Protein AF-A0A969RNS4-F1 (afdb_monomer_lite)

Foldseek 3Di:
DVLLCLCCVVVVDDPLVSLLLVLLVVLVCVLVVVVVVVCVVVVNDDDDDQDDQVSLVSSLVSSLVDPSCVVPNPPCVVQRRSVNSSLSVVVSVVSVVVVVVCVVVPDDPDDDDPDDPDPPPPPPPPPDDDPDPVVSVLVVVLVVVLVVLLLVLLLVLLVVLLVVCLVPPPPVDDNVLQLQLLCCCAFFLDALQRSQVVSVHPGSVVSCVSNVPVVSLVSSLVSSLVSCLPVSVVSVVVRDDPVVCVPCSVVSSVVSNVVSVSLSVLSVVQSVVGDRHHDSRPSSVSSNVSSVVVVDPPPDD

pLDDT: mean 74.28, std 17.9, range [27.66, 96.75]

Secondary structure (DSSP, 8-state):
-HHHHIIIIIS---HHHHHHHHHHHHHHHHHHHHHHHHHHHTT---PPPPPPHHHHHHHHHHHHHSGGGTT-TTT-TTS--HHHHHHHHHHHHHHHHHHHHHHHTT-------------TTSSTT---S----HHHHHHHHHHHHHHHHHHHHHHHHHHHHHHHHHHH--TTS-HHHHHHHHHHHHTT---HHHHGGGGT-SSHHHHHHHH-HHHHHHHHHHHHHHHHHHHHHHHHHHHS-TTT-TTHHHHHHHHHHHHHHHHHHHHHHHHHH-SS----SHHHHHHHHHHHHHHS-----

Sequence (301 aa):
KQLTRILGEFHSLSQVEIEQATGLLQSYHAIYRQTRIQQRLAQSGGRCQSPTSEQLVQMAEVIVQSKSFAKEKEAVLPHFQPEIVLNRLQVLAAQLRQYRIAVRKGGALQLTSIEEPAVQTVVNQMETACEPNDDAEVQAQLLQRYREIFLTGLDTTIGQVTCDRLATMPRKRSPKQFLTALHLMHCQGLSMTEIAPQVDLGGQSQVSRLLQLPEFRTDIRQRWLAILRDRVPELVREFESLDRLQGWDQRLEQVLQEEVESVIQETVAEASAARHRPLTSLFALRLCHYLDALGEPTNHV

Structure (mmCIF, N/CA/C/O backbone):
data_AF-A0A969RNS4-F1
#
_entry.id   AF-A0A969RNS4-F1
#
loop_
_atom_site.group_PDB
_atom_site.id
_atom_site.type_symbol
_atom_site.label_atom_id
_atom_site.label_alt_id
_atom_site.label_comp_id
_atom_site.label_asym_id
_atom_site.label_entity_id
_atom_site.label_seq_id
_atom_site.pdbx_PDB_ins_code
_atom_site.Cartn_x
_atom_site.Cartn_y
_atom_site.Cartn_z
_atom_site.occupancy
_atom_site.B_iso_or_equiv
_atom_site.auth_seq_id
_atom_site.auth_comp_id
_atom_site.auth_asym_id
_atom_site.auth_atom_id
_atom_site.pdbx_PDB_model_num
ATOM 1 N N . LYS A 1 1 ? 7.352 18.075 -7.416 1.00 60.31 1 LYS A N 1
ATOM 2 C CA . LYS A 1 1 ? 5.996 18.302 -6.860 1.00 60.31 1 LYS A CA 1
ATOM 3 C C . LYS A 1 1 ? 4.929 17.679 -7.754 1.00 60.31 1 LYS A C 1
ATOM 5 O O . LYS A 1 1 ? 4.369 16.681 -7.347 1.00 60.31 1 LYS A O 1
ATOM 10 N N . GLN A 1 2 ? 4.689 18.171 -8.977 1.00 74.75 2 GLN A N 1
ATOM 11 C CA . GLN A 1 2 ? 3.682 17.552 -9.858 1.00 74.75 2 GLN A CA 1
ATOM 12 C C . GLN A 1 2 ? 4.097 16.166 -10.383 1.00 74.75 2 GLN A C 1
ATOM 14 O O . GLN A 1 2 ? 3.267 15.272 -10.403 1.00 74.75 2 GLN A O 1
ATOM 19 N N . LEU A 1 3 ? 5.374 15.964 -10.739 1.00 77.50 3 LEU A N 1
ATOM 20 C CA . LEU A 1 3 ? 5.897 14.645 -11.130 1.00 77.50 3 LEU A CA 1
ATOM 21 C C . LEU A 1 3 ? 5.734 13.618 -10.004 1.00 77.50 3 LEU A C 1
ATOM 23 O O . LEU A 1 3 ? 5.167 12.563 -10.218 1.00 77.50 3 LEU A O 1
ATOM 27 N N . THR A 1 4 ? 6.165 13.988 -8.800 1.00 75.12 4 THR A N 1
ATOM 28 C CA . THR A 1 4 ? 6.023 13.218 -7.558 1.00 75.12 4 THR A CA 1
ATOM 29 C C . THR A 1 4 ? 4.575 12.778 -7.343 1.00 75.12 4 THR A C 1
ATOM 31 O O . THR A 1 4 ? 4.315 11.615 -7.080 1.00 75.12 4 THR A O 1
ATOM 34 N N . ARG A 1 5 ? 3.634 13.705 -7.556 1.00 75.25 5 ARG A N 1
ATOM 35 C CA . ARG A 1 5 ? 2.200 13.447 -7.470 1.00 75.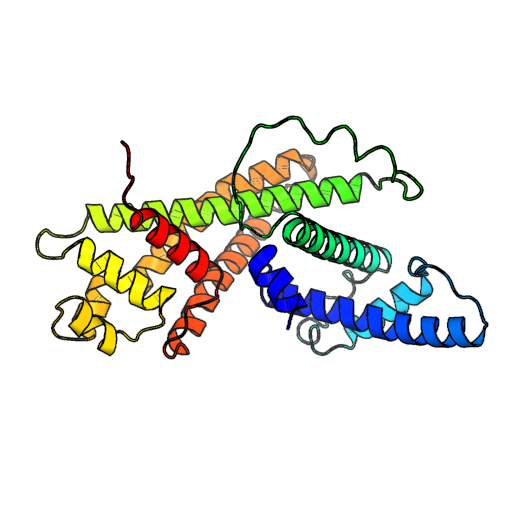25 5 ARG A CA 1
ATOM 36 C C . ARG A 1 5 ? 1.715 12.462 -8.531 1.00 75.25 5 ARG A C 1
ATOM 38 O O . ARG A 1 5 ? 1.010 11.525 -8.215 1.00 75.25 5 ARG A O 1
ATOM 45 N N . ILE A 1 6 ? 2.090 12.662 -9.791 1.00 77.19 6 ILE A N 1
ATOM 46 C CA . ILE A 1 6 ? 1.676 11.777 -10.889 1.00 77.19 6 ILE A CA 1
ATOM 47 C C . ILE A 1 6 ? 2.239 10.369 -10.677 1.00 77.19 6 ILE A C 1
ATOM 49 O O . ILE A 1 6 ? 1.526 9.385 -10.809 1.00 77.19 6 ILE A O 1
ATOM 53 N N . LEU A 1 7 ? 3.519 10.268 -10.341 1.00 76.94 7 LEU A N 1
ATOM 54 C CA . LEU A 1 7 ? 4.186 8.985 -10.181 1.00 76.94 7 LEU A CA 1
ATOM 55 C C . LEU A 1 7 ? 3.727 8.249 -8.915 1.00 76.94 7 LEU A C 1
ATOM 57 O O . LEU A 1 7 ? 3.522 7.046 -8.982 1.00 76.94 7 LEU A O 1
ATOM 61 N N . GLY A 1 8 ? 3.498 8.957 -7.808 1.00 69.75 8 GLY A N 1
ATOM 62 C CA . GLY A 1 8 ? 3.021 8.358 -6.558 1.00 69.75 8 GLY A CA 1
ATOM 63 C C . GLY A 1 8 ? 1.510 8.122 -6.510 1.00 69.75 8 GLY A C 1
ATOM 64 O O . GLY A 1 8 ? 1.070 7.042 -6.152 1.00 69.75 8 GLY A O 1
ATOM 65 N N . GLU A 1 9 ? 0.683 9.093 -6.901 1.00 70.56 9 GLU A N 1
ATOM 66 C CA . GLU A 1 9 ? -0.780 8.963 -6.781 1.00 70.56 9 GLU A CA 1
ATOM 67 C C . GLU A 1 9 ? -1.405 8.218 -7.966 1.00 70.56 9 GLU A C 1
ATOM 69 O O . GLU A 1 9 ? -2.362 7.477 -7.777 1.00 70.56 9 GLU A O 1
ATOM 74 N N . PHE A 1 10 ? -0.895 8.412 -9.191 1.00 69.25 10 PHE A N 1
ATOM 75 C CA . PHE A 1 10 ? -1.488 7.806 -10.393 1.00 69.25 10 PHE A CA 1
ATOM 76 C C . PHE A 1 10 ? -0.784 6.514 -10.818 1.00 69.25 10 PHE A C 1
ATOM 78 O O . PHE A 1 10 ? -1.443 5.602 -11.303 1.00 69.25 10 PHE A O 1
ATOM 85 N N . HIS A 1 11 ? 0.538 6.424 -10.639 1.00 69.06 11 HIS A N 1
ATOM 86 C CA . HIS A 1 11 ? 1.312 5.218 -10.973 1.00 69.06 11 HIS A CA 1
ATOM 87 C C . HIS A 1 11 ? 1.755 4.404 -9.753 1.00 69.06 11 HIS A C 1
ATOM 89 O O . HIS A 1 11 ? 2.337 3.339 -9.942 1.00 69.06 11 HIS A O 1
ATOM 95 N N . SER A 1 12 ? 1.484 4.881 -8.530 1.00 68.19 12 SER A N 1
ATOM 96 C CA . SER A 1 12 ? 1.804 4.188 -7.270 1.00 68.19 12 SER A CA 1
ATOM 97 C C . SER A 1 12 ? 3.258 3.729 -7.142 1.00 68.19 12 SER A C 1
ATOM 99 O O . SER A 1 12 ? 3.535 2.697 -6.540 1.00 68.19 12 SER A O 1
ATOM 101 N N . LEU A 1 13 ? 4.188 4.504 -7.704 1.00 72.56 13 LEU A N 1
ATOM 102 C CA . LEU A 1 13 ? 5.625 4.255 -7.603 1.00 72.56 13 LEU A CA 1
ATOM 103 C C . LEU A 1 13 ? 6.122 4.508 -6.176 1.00 72.56 13 LEU A C 1
ATOM 105 O O . LEU A 1 13 ? 5.668 5.441 -5.509 1.00 72.56 13 LEU A O 1
ATOM 109 N N . SER A 1 14 ? 7.092 3.708 -5.734 1.00 72.19 14 SER A N 1
ATOM 110 C CA . SER A 1 14 ? 7.738 3.871 -4.430 1.00 72.19 14 SER A CA 1
ATOM 111 C C . SER A 1 14 ? 8.532 5.177 -4.353 1.00 72.19 14 SER A C 1
ATOM 113 O O . SER A 1 14 ? 8.950 5.741 -5.369 1.00 72.19 14 SER A O 1
ATOM 115 N N . GLN A 1 15 ? 8.811 5.661 -3.140 1.00 70.06 15 GLN A N 1
ATOM 116 C CA . GLN A 1 15 ? 9.589 6.890 -2.974 1.00 70.06 15 GLN A CA 1
ATOM 117 C C . GLN A 1 15 ? 10.987 6.789 -3.611 1.00 70.06 15 GLN A C 1
ATOM 119 O O . GLN A 1 15 ? 11.452 7.755 -4.218 1.00 70.06 15 GLN A O 1
ATOM 124 N N . VAL A 1 16 ? 11.618 5.613 -3.551 1.00 69.38 16 VAL A N 1
ATOM 125 C CA . VAL A 1 16 ? 12.912 5.362 -4.200 1.00 69.38 16 VAL A CA 1
ATOM 126 C C . VAL A 1 16 ? 12.783 5.514 -5.713 1.00 69.38 16 VAL A C 1
ATOM 128 O O . VAL A 1 16 ? 13.537 6.267 -6.321 1.00 69.38 16 VAL A O 1
ATOM 131 N N . GLU A 1 17 ? 11.792 4.886 -6.341 1.00 72.12 17 GLU A N 1
ATOM 132 C CA . GLU A 1 17 ? 11.575 5.000 -7.788 1.00 72.12 17 GLU A CA 1
ATOM 133 C C . GLU A 1 17 ? 11.188 6.416 -8.215 1.00 72.12 17 GLU A C 1
ATOM 135 O O . GLU A 1 17 ? 11.607 6.885 -9.272 1.00 72.12 17 GLU A O 1
ATOM 140 N N . ILE A 1 18 ? 10.426 7.133 -7.390 1.00 75.81 18 ILE A N 1
ATOM 141 C CA . ILE A 1 18 ? 10.101 8.538 -7.625 1.00 75.81 18 ILE A CA 1
ATOM 142 C C . ILE A 1 18 ? 11.372 9.389 -7.583 1.00 75.81 18 ILE A C 1
ATOM 144 O O . ILE A 1 18 ? 11.533 10.282 -8.420 1.00 75.81 18 ILE A O 1
ATOM 148 N N . GLU A 1 19 ? 12.284 9.132 -6.647 1.00 77.38 19 GLU A N 1
ATOM 149 C CA . GLU A 1 19 ? 13.587 9.797 -6.576 1.00 77.38 19 GLU A CA 1
ATOM 150 C C . GLU A 1 19 ? 14.450 9.456 -7.798 1.00 77.38 19 GLU A C 1
ATOM 152 O O . GLU A 1 19 ? 15.003 10.366 -8.422 1.00 77.38 19 GLU A O 1
ATOM 157 N N . GLN A 1 20 ? 14.477 8.189 -8.220 1.00 78.62 20 GLN A N 1
ATOM 158 C CA . GLN A 1 20 ? 15.183 7.748 -9.425 1.00 78.62 20 GLN A CA 1
ATOM 159 C C . GLN A 1 20 ? 14.614 8.393 -10.699 1.00 78.62 20 GLN A C 1
ATOM 161 O O . GLN A 1 20 ? 15.366 8.946 -11.502 1.00 78.62 20 GLN A O 1
ATOM 166 N N . ALA A 1 21 ? 13.292 8.388 -10.876 1.00 80.31 21 ALA A N 1
ATOM 167 C CA . ALA A 1 21 ? 12.602 9.003 -12.009 1.00 80.31 21 ALA A CA 1
ATOM 168 C C . ALA A 1 21 ? 12.762 10.529 -12.017 1.00 80.31 21 ALA A C 1
ATOM 170 O O . ALA A 1 21 ? 12.909 11.147 -13.073 1.00 80.31 21 ALA A O 1
ATOM 171 N N . THR A 1 22 ? 12.781 11.151 -10.835 1.00 81.75 22 THR A N 1
ATOM 172 C CA . THR A 1 22 ? 13.061 12.582 -10.691 1.00 81.75 22 THR A CA 1
ATOM 173 C C . THR A 1 22 ? 14.503 12.892 -11.090 1.00 81.75 22 THR A C 1
ATOM 175 O O . THR A 1 22 ? 14.719 13.842 -11.841 1.00 81.75 22 THR A O 1
ATOM 178 N N . GLY A 1 23 ? 15.473 12.088 -10.647 1.00 82.12 23 GLY A N 1
ATOM 179 C CA . GLY A 1 23 ? 16.880 12.217 -11.034 1.00 82.12 23 GLY A CA 1
ATOM 180 C C . GLY A 1 23 ? 17.095 12.026 -12.537 1.00 82.12 23 GLY A C 1
ATOM 181 O O . GLY A 1 23 ? 17.766 12.838 -13.172 1.00 82.12 23 GLY A O 1
ATOM 182 N N . LEU A 1 24 ? 16.442 11.022 -13.128 1.00 83.75 24 LEU A N 1
ATOM 183 C CA . LEU A 1 24 ? 16.463 10.748 -14.566 1.00 83.75 24 LEU A CA 1
ATOM 184 C C . LEU A 1 24 ? 15.874 11.904 -15.388 1.00 83.75 24 LEU A C 1
ATOM 186 O O . LEU A 1 24 ? 16.430 12.312 -16.406 1.00 83.75 24 LEU A O 1
ATOM 190 N N . LEU A 1 25 ? 14.755 12.478 -14.945 1.00 85.69 25 LEU A N 1
ATOM 191 C CA . LEU A 1 25 ? 14.160 13.621 -15.634 1.00 85.69 25 LEU A CA 1
ATOM 192 C C . LEU A 1 25 ? 15.029 14.882 -15.493 1.00 85.69 25 LEU A C 1
ATOM 194 O O . LEU A 1 25 ? 15.116 15.692 -16.417 1.00 85.69 25 LEU A O 1
ATOM 198 N N . GLN A 1 26 ? 15.681 15.062 -14.343 1.00 83.88 26 GLN A N 1
ATOM 199 C CA . GLN A 1 26 ? 16.599 16.175 -14.109 1.00 83.88 26 GLN A CA 1
ATOM 200 C C . GLN A 1 26 ? 17.846 16.087 -14.991 1.00 83.88 26 GLN A C 1
ATOM 202 O O . GLN A 1 26 ? 18.213 17.100 -15.589 1.00 83.88 26 GLN A O 1
ATOM 207 N N . SER A 1 27 ? 18.462 14.908 -15.121 1.00 81.88 27 SER A N 1
ATOM 208 C CA . SER A 1 27 ? 19.611 14.708 -16.014 1.00 81.88 27 SER A CA 1
ATOM 209 C C . SER A 1 27 ? 19.221 14.929 -17.475 1.00 81.88 27 SER A C 1
ATOM 211 O O . SER A 1 27 ? 19.907 15.664 -18.190 1.00 81.88 27 SER A O 1
ATOM 213 N N . TYR A 1 28 ? 18.053 14.421 -17.884 1.00 83.25 28 TYR A N 1
ATOM 214 C CA . TYR A 1 28 ? 17.490 14.685 -19.204 1.00 83.25 28 TYR A CA 1
ATOM 215 C C . TYR A 1 28 ? 17.343 16.186 -19.465 1.00 83.25 28 TYR A C 1
ATOM 217 O O . TYR A 1 28 ? 17.834 16.702 -20.469 1.00 83.25 28 TYR A O 1
ATOM 225 N N . HIS A 1 29 ? 16.711 16.918 -18.543 1.00 82.56 29 HIS A N 1
ATOM 226 C CA . HIS A 1 29 ? 16.529 18.360 -18.680 1.00 82.56 29 HIS A CA 1
ATOM 227 C C . HIS A 1 29 ? 17.842 19.140 -18.671 1.00 82.56 29 HIS A C 1
ATOM 229 O O . HIS A 1 29 ? 17.931 20.132 -19.393 1.00 82.56 29 HIS A O 1
ATOM 235 N N . ALA A 1 30 ? 18.840 18.731 -17.886 1.00 81.38 30 ALA A N 1
ATOM 236 C CA . ALA A 1 30 ? 20.135 19.403 -17.834 1.00 81.38 30 ALA A CA 1
ATOM 237 C C . ALA A 1 30 ? 20.809 19.418 -19.216 1.00 81.38 30 ALA A C 1
ATOM 239 O O . ALA A 1 30 ? 21.222 20.480 -19.686 1.00 81.38 30 ALA A O 1
ATOM 240 N N . ILE A 1 31 ? 20.809 18.272 -19.897 1.00 80.81 31 ILE A N 1
ATOM 241 C CA . ILE A 1 31 ? 21.452 18.091 -21.203 1.00 80.81 31 ILE A CA 1
ATOM 242 C C . ILE A 1 31 ? 20.593 18.691 -22.321 1.00 80.81 31 ILE A C 1
ATOM 244 O O . ILE A 1 31 ? 21.052 19.543 -23.083 1.00 80.81 31 ILE A O 1
ATOM 248 N N . TYR A 1 32 ? 19.295 18.376 -22.358 1.00 77.44 32 TYR A N 1
ATOM 249 C CA . TYR A 1 32 ? 18.406 18.896 -23.402 1.00 77.44 32 TYR A CA 1
ATOM 250 C C . TYR A 1 32 ? 18.210 20.408 -23.357 1.00 77.44 32 TYR A C 1
ATOM 252 O O . TYR A 1 32 ? 17.954 21.031 -24.391 1.00 77.44 32 TYR A O 1
ATOM 260 N N . ARG A 1 33 ? 18.294 21.034 -22.179 1.00 72.75 33 ARG A N 1
ATOM 261 C CA . ARG A 1 33 ? 18.176 22.491 -22.062 1.00 72.75 33 ARG A CA 1
ATOM 262 C C . ARG A 1 33 ? 19.338 23.193 -22.756 1.00 72.75 33 ARG A C 1
ATOM 264 O O . ARG A 1 33 ? 19.096 24.189 -23.434 1.00 72.75 33 ARG A O 1
ATOM 271 N N . GLN A 1 34 ? 20.558 22.673 -22.621 1.00 68.44 34 GLN A N 1
ATOM 272 C CA . GLN A 1 34 ? 21.739 23.218 -23.292 1.00 68.44 34 GLN A CA 1
ATOM 273 C C . GLN A 1 34 ? 21.627 23.059 -24.811 1.00 68.44 34 GLN A C 1
ATOM 275 O O . GLN A 1 34 ? 21.762 24.043 -25.540 1.00 68.44 34 GLN A O 1
ATOM 280 N N . THR A 1 35 ? 21.250 21.868 -25.285 1.00 69.38 35 THR A N 1
ATOM 281 C CA . THR A 1 35 ? 21.063 21.607 -26.720 1.00 69.38 35 THR A CA 1
ATOM 282 C C . THR A 1 35 ? 19.958 22.477 -27.322 1.00 69.38 35 THR A C 1
ATOM 284 O O . THR A 1 35 ? 20.116 23.021 -28.412 1.00 69.38 35 THR A O 1
ATOM 287 N N . ARG A 1 36 ? 18.855 22.710 -26.598 1.00 69.75 36 ARG A N 1
ATOM 288 C CA . ARG A 1 36 ? 17.755 23.561 -27.083 1.00 69.75 36 ARG A CA 1
ATOM 289 C C . ARG A 1 36 ? 18.142 25.045 -27.159 1.00 69.75 36 ARG A C 1
ATOM 291 O O . ARG A 1 36 ? 17.649 25.758 -28.032 1.00 69.75 36 ARG A O 1
ATOM 298 N N . ILE A 1 37 ? 19.000 25.530 -26.258 1.00 68.19 37 ILE A N 1
ATOM 299 C CA . ILE A 1 37 ? 19.538 26.899 -26.333 1.00 68.19 37 ILE A CA 1
ATOM 300 C C . ILE A 1 37 ? 20.428 27.036 -27.575 1.00 68.19 37 ILE A C 1
ATOM 302 O O . ILE A 1 37 ? 20.257 27.987 -28.333 1.00 68.19 37 ILE A O 1
ATOM 306 N N . GLN A 1 38 ? 21.296 26.056 -27.837 1.00 68.31 38 GLN A N 1
ATOM 307 C CA . GLN A 1 38 ? 22.153 26.032 -29.028 1.00 68.31 38 GLN A CA 1
ATOM 308 C C . GLN A 1 38 ? 21.345 25.937 -30.336 1.00 68.31 38 GLN A C 1
ATOM 310 O O . GLN A 1 38 ? 21.612 26.687 -31.269 1.00 68.31 38 GLN A O 1
ATOM 315 N N . GLN A 1 39 ? 20.296 25.108 -30.389 1.00 67.88 39 GLN A N 1
ATOM 316 C CA . GLN A 1 39 ? 19.402 25.003 -31.556 1.00 67.88 39 GLN A CA 1
ATOM 317 C C . GLN A 1 39 ? 18.633 26.303 -31.837 1.00 67.88 39 GLN A C 1
ATOM 319 O O . GLN A 1 39 ? 18.473 26.696 -32.992 1.00 67.88 39 GLN A O 1
ATOM 324 N N . ARG A 1 40 ? 18.207 27.027 -30.789 1.00 67.06 40 ARG A N 1
ATOM 325 C CA . ARG A 1 40 ? 17.596 28.359 -30.947 1.00 67.06 40 ARG A CA 1
ATOM 326 C C . ARG A 1 40 ? 18.581 29.389 -31.493 1.00 67.06 40 ARG A C 1
ATOM 328 O O . ARG A 1 40 ? 18.188 30.195 -32.330 1.00 67.06 40 ARG A O 1
ATOM 335 N N . LEU A 1 41 ? 19.838 29.357 -31.044 1.00 65.12 41 LEU A N 1
ATOM 336 C CA . LEU A 1 41 ? 20.900 30.222 -31.572 1.00 65.12 41 LEU A CA 1
ATOM 337 C C . LEU A 1 41 ? 21.222 29.894 -33.039 1.00 65.12 41 LEU A C 1
ATOM 339 O O . LEU A 1 41 ? 21.496 30.799 -33.819 1.00 65.12 41 LEU A O 1
ATOM 343 N N . ALA A 1 42 ? 21.101 28.624 -33.429 1.00 69.69 42 ALA A N 1
ATOM 344 C CA . ALA A 1 42 ? 21.266 28.146 -34.801 1.00 69.69 42 ALA A CA 1
ATOM 345 C C . ALA A 1 42 ? 19.996 28.272 -35.680 1.00 69.69 42 ALA A C 1
ATOM 347 O O . ALA A 1 42 ? 19.945 27.677 -36.752 1.00 69.69 42 ALA A O 1
ATOM 348 N N . GLN A 1 43 ? 18.960 29.001 -35.232 1.00 59.62 43 GLN A N 1
ATOM 349 C CA . GLN A 1 43 ? 17.683 29.239 -35.940 1.00 59.62 43 GLN A CA 1
ATOM 350 C C . GLN A 1 43 ? 16.907 27.977 -36.384 1.00 59.62 43 GLN A C 1
ATOM 352 O O . GLN A 1 43 ? 15.968 28.061 -37.175 1.00 59.62 43 GLN A O 1
ATOM 357 N N . SER A 1 44 ? 17.221 26.804 -35.833 1.00 59.66 44 SER A N 1
ATOM 358 C CA . SER A 1 44 ? 16.530 25.545 -36.134 1.00 59.66 44 SER A CA 1
ATOM 359 C C . SER A 1 44 ? 15.365 25.332 -35.161 1.00 59.66 44 SER A C 1
ATOM 361 O O . SER A 1 44 ? 15.454 24.631 -34.154 1.00 59.66 44 SER A O 1
ATOM 363 N N . GLY A 1 45 ? 14.237 25.988 -35.440 1.00 52.53 45 GLY A N 1
ATOM 364 C CA . GLY A 1 45 ? 12.986 25.788 -34.706 1.00 52.53 45 GLY A CA 1
ATOM 365 C C . GLY A 1 45 ? 12.286 24.496 -35.133 1.00 52.53 45 GLY A C 1
ATOM 366 O O . GLY A 1 45 ? 11.597 24.483 -36.147 1.00 52.53 45 GLY A O 1
ATOM 367 N N . GLY A 1 46 ? 12.437 23.415 -34.360 1.00 59.81 46 GLY A N 1
ATOM 368 C CA . GLY A 1 46 ? 11.836 22.109 -34.657 1.00 59.81 46 GLY A CA 1
ATOM 369 C C . GLY A 1 46 ? 11.248 21.384 -33.440 1.00 59.81 46 GLY A C 1
ATOM 370 O O . GLY A 1 46 ? 11.378 21.827 -32.296 1.00 59.81 46 GLY A O 1
ATOM 371 N N . ARG A 1 47 ? 10.576 20.251 -33.701 1.00 58.66 47 ARG A N 1
ATOM 372 C CA . ARG A 1 47 ? 10.117 19.297 -32.671 1.00 58.66 47 ARG A CA 1
ATOM 373 C C . ARG A 1 47 ? 11.315 18.761 -31.874 1.00 58.66 47 ARG A C 1
ATOM 375 O O . ARG A 1 47 ? 12.427 18.708 -32.389 1.00 58.66 47 ARG A O 1
ATOM 382 N N . CYS A 1 48 ? 11.083 18.350 -30.623 1.00 64.25 48 CYS A N 1
ATOM 383 C CA . CYS A 1 48 ? 12.115 17.687 -29.822 1.00 64.25 48 CYS A CA 1
ATOM 384 C C . CYS A 1 48 ? 12.610 16.434 -30.552 1.00 64.25 48 CYS A C 1
ATOM 386 O O . CYS A 1 48 ? 11.823 15.523 -30.795 1.00 64.25 48 CYS A O 1
ATOM 388 N N . GLN A 1 49 ? 13.895 16.422 -30.901 1.00 68.75 49 GLN A N 1
ATOM 389 C CA . GLN A 1 49 ? 14.563 15.246 -31.453 1.00 68.75 49 GLN A CA 1
ATOM 390 C C . GLN A 1 49 ? 14.838 14.232 -30.344 1.00 68.75 49 GLN A C 1
ATOM 392 O O . GLN A 1 49 ? 14.964 14.623 -29.180 1.00 68.75 49 GLN A O 1
ATOM 397 N N . SER A 1 50 ? 14.915 12.954 -30.708 1.00 68.12 50 SER A N 1
ATOM 398 C CA . SER A 1 50 ? 15.298 11.870 -29.799 1.00 68.12 50 SER A CA 1
ATOM 399 C C . SER A 1 50 ? 16.737 12.043 -29.291 1.00 68.12 50 SER A C 1
ATOM 401 O O . SER A 1 50 ? 17.540 12.664 -29.994 1.00 68.12 50 SER A O 1
ATOM 403 N N . PRO A 1 51 ? 17.071 11.529 -28.090 1.00 75.44 51 PRO A N 1
ATOM 404 C CA . PRO A 1 51 ? 18.400 11.714 -27.512 1.00 75.44 51 PRO A CA 1
ATOM 405 C C . PRO A 1 51 ? 19.454 11.036 -28.378 1.00 75.44 51 PRO A C 1
ATOM 407 O O . PRO A 1 51 ? 19.255 9.898 -28.801 1.00 75.44 51 PRO A O 1
ATOM 410 N N . THR A 1 52 ? 20.576 11.708 -28.632 1.00 78.00 52 THR A N 1
ATOM 411 C CA . THR A 1 52 ? 21.722 11.061 -29.283 1.00 78.00 52 THR A CA 1
ATOM 412 C C . THR A 1 52 ? 22.433 10.125 -28.304 1.00 78.00 52 THR A C 1
ATOM 414 O O . THR A 1 52 ? 22.345 10.298 -27.088 1.00 78.00 52 THR A O 1
ATOM 417 N N . SER A 1 53 ? 23.179 9.145 -28.825 1.00 74.75 53 SER A N 1
ATOM 418 C CA . SER A 1 53 ? 23.962 8.216 -27.993 1.00 74.75 53 SER A CA 1
ATOM 419 C C . SER A 1 53 ? 24.908 8.956 -27.032 1.00 74.75 53 SER A C 1
ATOM 421 O O . SER A 1 53 ? 24.955 8.654 -25.843 1.00 74.75 53 SER A O 1
ATOM 423 N N . GLU A 1 54 ? 25.560 10.023 -27.502 1.00 75.81 54 GLU A N 1
ATOM 424 C CA . GLU A 1 54 ? 26.415 10.881 -26.670 1.00 75.81 54 GLU A CA 1
ATOM 425 C C . GLU A 1 54 ? 25.645 11.570 -25.533 1.00 75.81 54 GLU A C 1
ATOM 427 O O . GLU A 1 54 ? 26.130 11.646 -24.405 1.00 75.81 54 GLU A O 1
ATOM 432 N N . GLN A 1 55 ? 24.419 12.035 -25.794 1.00 77.50 55 GLN A N 1
ATOM 433 C CA . GLN A 1 55 ? 23.568 12.634 -24.763 1.00 77.50 55 GLN A CA 1
ATOM 434 C C . GLN A 1 55 ? 23.119 11.602 -23.726 1.00 77.50 55 GLN A C 1
ATOM 436 O O . GLN A 1 55 ? 23.011 11.938 -22.551 1.00 77.50 55 GLN A O 1
ATOM 441 N N . LEU A 1 56 ? 22.876 10.355 -24.132 1.00 77.25 56 LEU A N 1
ATOM 442 C CA . LEU A 1 56 ? 22.514 9.269 -23.218 1.00 77.25 56 LEU A CA 1
ATOM 443 C C . LEU A 1 56 ? 23.681 8.887 -22.299 1.00 77.25 56 LEU A C 1
ATOM 445 O O . LEU A 1 56 ? 23.464 8.674 -21.106 1.00 77.25 56 LEU A O 1
ATOM 449 N N . VAL A 1 57 ? 24.913 8.882 -22.819 1.00 77.06 57 VAL A N 1
ATOM 450 C CA . VAL A 1 57 ? 26.131 8.699 -22.010 1.00 77.06 57 VAL A CA 1
ATOM 451 C C . VAL A 1 57 ? 26.279 9.835 -20.996 1.00 77.06 57 VAL A C 1
ATOM 453 O O . VAL A 1 57 ? 26.433 9.583 -19.803 1.00 77.06 57 VAL A O 1
ATOM 456 N N . GLN A 1 58 ? 26.120 11.087 -21.428 1.00 76.88 58 GLN A N 1
ATOM 457 C CA . GLN A 1 58 ? 26.163 12.237 -20.518 1.00 76.88 58 GLN A CA 1
ATOM 458 C C . GLN A 1 58 ? 25.051 12.174 -19.456 1.00 76.88 58 GLN A C 1
ATOM 460 O O . GLN A 1 58 ? 25.265 12.544 -18.302 1.00 76.88 58 GLN A O 1
ATOM 465 N N . MET A 1 59 ? 23.855 11.689 -19.811 1.00 78.50 59 MET A N 1
ATOM 466 C CA . MET A 1 59 ? 22.761 11.500 -18.851 1.00 78.50 59 MET A CA 1
ATOM 467 C C . MET A 1 59 ? 23.127 10.452 -17.806 1.00 78.50 59 MET A C 1
ATOM 469 O O . MET A 1 59 ? 22.906 10.697 -16.621 1.00 78.50 59 MET A O 1
ATOM 473 N N . ALA A 1 60 ? 23.704 9.323 -18.225 1.00 75.62 60 ALA A N 1
ATOM 474 C CA . ALA A 1 60 ? 24.189 8.285 -17.321 1.00 75.62 60 ALA A CA 1
ATOM 475 C C . ALA A 1 60 ? 25.226 8.845 -16.333 1.00 75.62 60 ALA A C 1
ATOM 477 O O . ALA A 1 60 ? 25.094 8.650 -15.124 1.00 75.62 60 ALA A O 1
ATOM 478 N N . GLU A 1 61 ? 26.195 9.625 -16.817 1.00 76.00 61 GLU A N 1
ATOM 479 C CA . GLU A 1 61 ? 27.223 10.257 -15.981 1.00 76.00 61 GLU A CA 1
ATOM 480 C C . GLU A 1 61 ? 26.628 11.217 -14.941 1.00 76.00 61 GLU A C 1
ATOM 482 O O . GLU A 1 61 ? 26.975 11.152 -13.758 1.00 76.00 61 GLU A O 1
ATOM 487 N N . VAL A 1 62 ? 25.686 12.074 -15.346 1.00 76.06 62 VAL A N 1
ATOM 488 C CA . VAL A 1 62 ? 25.011 13.017 -14.438 1.00 76.06 62 VAL A CA 1
ATOM 489 C C . VAL A 1 62 ? 24.198 12.277 -13.372 1.00 76.06 62 VAL A C 1
ATOM 491 O O . VAL A 1 62 ? 24.151 12.713 -12.220 1.00 76.06 62 VAL A O 1
ATOM 494 N N . ILE A 1 63 ? 23.578 11.149 -13.723 1.00 72.94 63 ILE A N 1
ATOM 495 C CA . ILE A 1 63 ? 22.799 10.342 -12.778 1.00 72.94 63 ILE A CA 1
ATOM 496 C C . ILE A 1 63 ? 23.718 9.689 -11.741 1.00 72.94 63 ILE A C 1
ATOM 498 O O . ILE A 1 63 ? 23.443 9.799 -10.545 1.00 72.94 63 ILE A O 1
ATOM 502 N N . VAL A 1 64 ? 24.840 9.105 -12.169 1.00 70.31 64 VAL A N 1
ATOM 503 C CA . VAL A 1 64 ? 25.847 8.501 -11.276 1.00 70.31 64 VAL A CA 1
ATOM 504 C C . VAL A 1 64 ? 26.465 9.540 -10.330 1.00 70.31 64 VAL A C 1
ATOM 506 O O . VAL A 1 64 ? 26.791 9.232 -9.182 1.00 70.31 64 VAL A O 1
ATOM 509 N N . GLN A 1 65 ? 26.600 10.790 -10.777 1.00 68.12 65 GLN A N 1
ATOM 510 C CA . GLN A 1 65 ? 27.109 11.897 -9.960 1.00 68.12 65 GLN A CA 1
ATOM 511 C C . GLN A 1 65 ? 26.053 12.510 -9.020 1.00 68.12 65 GLN A C 1
ATOM 513 O O . GLN A 1 65 ? 26.401 13.248 -8.093 1.00 68.12 65 GLN A O 1
ATOM 518 N N . SER A 1 66 ? 24.766 12.226 -9.232 1.00 67.25 66 SER A N 1
ATOM 519 C CA . SER A 1 66 ? 23.675 12.792 -8.437 1.00 67.25 66 SER A CA 1
ATOM 520 C C . SER A 1 66 ? 23.527 12.107 -7.069 1.00 67.25 66 SER A C 1
ATOM 522 O O . SER A 1 66 ? 23.696 10.897 -6.916 1.00 67.25 66 SER A O 1
ATOM 524 N N . LYS A 1 67 ? 23.184 12.891 -6.035 1.00 57.72 67 LYS A N 1
ATOM 525 C CA . LYS A 1 67 ? 23.083 12.412 -4.639 1.00 57.72 67 LYS A CA 1
ATOM 526 C C . LYS A 1 67 ? 22.038 11.306 -4.433 1.00 57.72 67 LYS A C 1
ATOM 528 O O . LYS A 1 67 ? 22.161 10.554 -3.472 1.00 57.72 67 LYS A O 1
ATOM 533 N N . SER A 1 68 ? 21.057 11.190 -5.327 1.00 55.00 68 SER A N 1
ATOM 534 C CA . SER A 1 68 ? 19.987 10.182 -5.304 1.00 55.00 68 SER A CA 1
ATOM 535 C C . SER A 1 68 ? 20.475 8.742 -5.512 1.00 55.00 68 SER A C 1
ATOM 537 O O . SER A 1 68 ? 19.760 7.821 -5.150 1.00 55.00 68 SER A O 1
ATOM 539 N N . PHE A 1 69 ? 21.696 8.538 -6.023 1.00 55.56 69 PHE A N 1
ATOM 540 C CA . PHE A 1 69 ? 22.284 7.205 -6.248 1.00 55.56 69 PHE A CA 1
ATOM 541 C C . PHE A 1 69 ? 23.576 6.964 -5.444 1.00 55.56 69 PHE A C 1
ATOM 543 O O . PHE A 1 69 ? 24.241 5.941 -5.589 1.00 55.56 69 PHE A O 1
ATOM 550 N N . ALA A 1 70 ? 23.948 7.893 -4.557 1.00 48.75 70 ALA A N 1
ATOM 551 C CA . ALA A 1 70 ? 25.252 7.892 -3.891 1.00 48.75 70 ALA A CA 1
ATOM 552 C C . ALA A 1 70 ? 25.448 6.776 -2.842 1.00 48.75 70 ALA A C 1
ATOM 554 O O . ALA A 1 70 ? 26.585 6.542 -2.433 1.00 48.75 70 ALA A O 1
ATOM 555 N N . LYS A 1 71 ? 24.381 6.089 -2.404 1.00 49.22 71 LYS A N 1
ATOM 556 C CA . LYS A 1 71 ? 24.469 4.977 -1.437 1.00 49.22 71 LYS A CA 1
ATOM 557 C C . LYS A 1 71 ? 24.833 3.624 -2.064 1.00 49.22 71 LYS A C 1
ATOM 559 O O . LYS A 1 71 ? 25.268 2.747 -1.332 1.00 49.22 71 LYS A O 1
ATOM 564 N N . GLU A 1 72 ? 24.741 3.472 -3.385 1.00 50.31 72 GLU A N 1
ATOM 565 C CA . GLU A 1 72 ? 24.953 2.191 -4.090 1.00 50.31 72 GLU A CA 1
ATOM 566 C C . GLU A 1 72 ? 26.099 2.272 -5.111 1.00 50.31 72 GLU A C 1
ATOM 568 O O . GLU A 1 72 ? 26.064 1.698 -6.197 1.00 50.31 72 GLU A O 1
ATOM 573 N N . LYS A 1 73 ? 27.156 3.015 -4.781 1.00 47.19 73 LYS A N 1
ATOM 574 C CA . LYS A 1 73 ? 28.235 3.342 -5.727 1.00 47.19 73 LYS A CA 1
ATOM 575 C C . LYS A 1 73 ? 29.001 2.128 -6.286 1.00 47.19 73 LYS A C 1
ATOM 577 O O . LYS A 1 73 ? 29.619 2.256 -7.337 1.00 47.19 73 LYS A O 1
ATOM 582 N N . GLU A 1 74 ? 28.947 0.975 -5.620 1.00 43.12 74 GLU A N 1
ATOM 583 C CA . GLU A 1 74 ? 29.666 -0.251 -6.009 1.00 43.12 74 GLU A CA 1
ATOM 584 C C . GLU A 1 74 ? 28.828 -1.250 -6.833 1.00 43.12 74 GLU A C 1
ATOM 586 O O . GLU A 1 74 ? 29.405 -2.089 -7.517 1.00 43.12 74 GLU A O 1
ATOM 591 N N . ALA A 1 75 ? 27.492 -1.134 -6.851 1.00 45.94 75 ALA A N 1
ATOM 592 C CA . ALA A 1 75 ? 26.599 -2.056 -7.576 1.00 45.94 75 ALA A CA 1
ATOM 593 C C . ALA A 1 75 ? 25.931 -1.442 -8.828 1.00 45.94 75 ALA A C 1
ATOM 595 O O . ALA A 1 75 ? 25.304 -2.153 -9.610 1.00 45.94 75 ALA A O 1
ATOM 596 N N . VAL A 1 76 ? 26.072 -0.127 -9.039 1.00 47.78 76 VAL A N 1
ATOM 597 C CA . VAL A 1 76 ? 25.303 0.651 -10.035 1.00 47.78 76 VAL A CA 1
ATOM 598 C C . VAL A 1 76 ? 25.957 0.729 -11.425 1.00 47.78 76 VAL A C 1
ATOM 600 O O . VAL A 1 76 ? 25.283 1.059 -12.402 1.00 47.78 76 VAL A O 1
ATOM 603 N N . LEU A 1 77 ? 27.240 0.374 -11.571 1.00 43.50 77 LEU A N 1
ATOM 604 C CA . LEU A 1 77 ? 27.942 0.457 -12.864 1.00 43.50 77 LEU A CA 1
ATOM 605 C C . LEU A 1 77 ? 27.321 -0.356 -14.027 1.00 43.50 77 LEU A C 1
ATOM 607 O O . LEU A 1 77 ? 27.408 0.124 -15.156 1.00 43.50 77 LEU A O 1
ATOM 611 N N . PRO A 1 78 ? 26.653 -1.514 -13.829 1.00 46.56 78 PRO A N 1
ATOM 612 C CA . PRO A 1 78 ? 26.003 -2.225 -14.935 1.00 46.56 78 PRO A CA 1
ATOM 613 C C . PRO A 1 78 ? 24.630 -1.648 -15.332 1.00 46.56 78 PRO A C 1
ATOM 615 O O . PRO A 1 78 ? 24.092 -2.027 -16.366 1.00 46.56 78 PRO A O 1
ATOM 618 N N . HIS A 1 79 ? 24.036 -0.762 -14.522 1.00 51.59 79 HIS A N 1
ATOM 619 C CA . HIS A 1 79 ? 22.617 -0.376 -14.616 1.00 51.59 79 HIS A CA 1
ATOM 620 C C . HIS A 1 79 ? 22.331 0.899 -15.431 1.00 51.59 79 HIS A C 1
ATOM 622 O O . HIS A 1 79 ? 21.171 1.275 -15.601 1.00 51.59 79 HIS A O 1
ATOM 628 N N . PHE A 1 80 ? 23.368 1.561 -15.948 1.00 58.56 80 PHE A N 1
ATOM 629 C CA . PHE A 1 80 ? 23.254 2.825 -16.685 1.00 58.56 80 PHE A CA 1
ATOM 630 C C . PHE A 1 80 ? 23.945 2.767 -18.050 1.00 58.56 80 PHE A C 1
ATOM 632 O O . PHE A 1 80 ? 24.654 3.688 -18.452 1.00 58.56 80 PHE A O 1
ATOM 639 N N . GLN A 1 81 ? 23.720 1.678 -18.787 1.00 65.31 81 GLN A N 1
ATOM 640 C CA . GLN A 1 81 ? 24.019 1.667 -20.216 1.00 65.31 81 GLN A CA 1
ATOM 641 C C . GLN A 1 81 ? 23.089 2.655 -20.952 1.00 65.31 81 GLN A C 1
ATOM 643 O O . GLN A 1 81 ? 21.932 2.815 -20.545 1.00 65.31 81 GLN A O 1
ATOM 648 N N . PRO A 1 82 ? 23.555 3.320 -22.028 1.00 66.25 82 PRO A N 1
ATOM 649 C CA . PRO A 1 82 ? 22.771 4.310 -22.777 1.00 66.25 82 PRO A CA 1
ATOM 650 C C . PRO A 1 82 ? 21.376 3.816 -23.191 1.00 66.25 82 PRO A C 1
ATOM 652 O O . PRO A 1 82 ? 20.400 4.562 -23.123 1.00 66.25 82 PRO A O 1
ATOM 655 N N . GLU A 1 83 ? 21.274 2.538 -23.549 1.00 68.38 83 GLU A N 1
ATOM 656 C CA . GLU A 1 83 ? 20.028 1.861 -23.925 1.00 68.38 83 GLU A CA 1
ATOM 657 C C . GLU A 1 83 ? 19.033 1.780 -22.758 1.00 68.38 83 GLU A C 1
ATOM 659 O O . GLU A 1 83 ? 17.849 2.077 -22.922 1.00 68.38 83 GLU A O 1
ATOM 664 N N . ILE A 1 84 ? 19.518 1.466 -21.554 1.00 68.25 84 ILE A N 1
ATOM 665 C CA . ILE A 1 84 ? 18.703 1.395 -20.333 1.00 68.25 84 ILE A CA 1
ATOM 666 C C . ILE A 1 84 ? 18.197 2.792 -19.953 1.00 68.25 84 ILE A C 1
ATOM 668 O O . ILE A 1 84 ? 17.039 2.952 -19.565 1.00 68.25 84 ILE A O 1
ATOM 672 N N . VAL A 1 85 ? 19.036 3.823 -20.098 1.00 75.12 85 VAL A N 1
ATOM 673 C CA . VAL A 1 85 ? 18.643 5.222 -19.857 1.00 75.12 85 VAL A CA 1
ATOM 674 C C . VAL A 1 85 ? 17.532 5.646 -20.813 1.00 75.12 85 VAL A C 1
ATOM 676 O O . VAL A 1 85 ? 16.542 6.240 -20.381 1.00 75.12 85 VAL A O 1
ATOM 679 N N . LEU A 1 86 ? 17.665 5.309 -22.097 1.00 74.31 86 LEU A N 1
ATOM 680 C CA . LEU A 1 86 ? 16.653 5.606 -23.104 1.00 74.31 86 LEU A CA 1
ATOM 681 C C . LEU A 1 86 ? 15.333 4.882 -22.809 1.00 74.31 86 LEU A C 1
ATOM 683 O O . LEU A 1 86 ? 14.282 5.522 -22.826 1.00 74.31 86 LEU A O 1
ATOM 687 N N . ASN A 1 87 ? 15.387 3.589 -22.482 1.00 73.00 87 ASN A N 1
ATOM 688 C CA . ASN A 1 87 ? 14.206 2.803 -22.127 1.00 73.00 87 ASN A CA 1
ATOM 689 C C . ASN A 1 87 ? 13.492 3.410 -20.907 1.00 73.00 87 ASN A C 1
ATOM 691 O O . ASN A 1 87 ? 12.303 3.725 -20.969 1.00 73.00 87 ASN A O 1
ATOM 695 N N . ARG A 1 88 ? 14.228 3.715 -19.830 1.00 77.06 88 ARG A N 1
ATOM 696 C CA . ARG A 1 88 ? 13.651 4.351 -18.635 1.00 77.06 88 ARG A CA 1
ATOM 697 C C . ARG A 1 88 ? 13.023 5.716 -18.941 1.00 77.06 88 ARG A C 1
ATOM 699 O O . ARG A 1 88 ? 11.974 6.045 -18.385 1.00 77.06 88 ARG A O 1
ATOM 706 N N . LEU A 1 89 ? 13.617 6.508 -19.839 1.00 80.31 89 LEU A N 1
ATOM 707 C CA . LEU A 1 89 ? 13.032 7.775 -20.295 1.00 80.31 89 LEU A CA 1
ATOM 708 C C . LEU A 1 89 ? 11.737 7.566 -21.087 1.00 80.31 89 LEU A C 1
ATOM 710 O O . LEU A 1 89 ? 10.788 8.331 -20.909 1.00 80.31 89 LEU A O 1
ATOM 714 N N . GLN A 1 90 ? 11.679 6.542 -21.938 1.00 77.94 90 GLN A N 1
ATOM 715 C CA . GLN A 1 90 ? 10.478 6.188 -22.696 1.00 77.94 90 GLN A CA 1
ATOM 716 C C . GLN A 1 90 ? 9.353 5.710 -21.775 1.00 77.94 90 GLN A C 1
ATOM 718 O O . GLN A 1 90 ? 8.227 6.193 -21.902 1.00 77.94 90 GLN A O 1
ATOM 723 N N . VAL A 1 91 ? 9.661 4.849 -20.801 1.00 75.50 91 VAL A N 1
ATOM 724 C CA . VAL A 1 91 ? 8.710 4.397 -19.774 1.00 75.50 91 VAL A CA 1
ATOM 725 C C . VAL A 1 91 ? 8.160 5.591 -18.993 1.00 75.50 91 VAL A C 1
ATOM 727 O O . VAL A 1 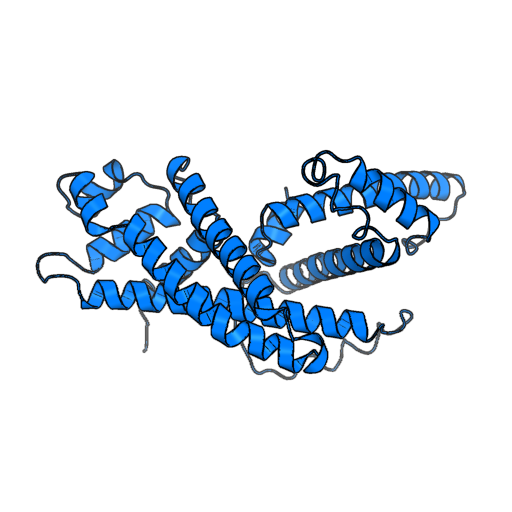91 ? 6.943 5.752 -18.877 1.00 75.50 91 VAL A O 1
ATOM 730 N N . LEU A 1 92 ? 9.033 6.492 -18.534 1.00 80.88 92 LEU A N 1
ATOM 731 C CA . LEU A 1 92 ? 8.622 7.705 -17.829 1.00 80.88 92 LEU A CA 1
ATOM 732 C C . LEU A 1 92 ? 7.736 8.609 -18.707 1.00 80.88 92 LEU A C 1
ATOM 734 O O . LEU A 1 92 ? 6.732 9.160 -18.246 1.00 80.88 92 LEU A O 1
ATOM 738 N N . ALA A 1 93 ? 8.073 8.758 -19.989 1.00 78.50 93 ALA A N 1
ATOM 739 C CA . ALA A 1 93 ? 7.275 9.528 -20.937 1.00 78.50 93 ALA A CA 1
ATOM 740 C C . ALA A 1 93 ? 5.896 8.894 -21.185 1.00 78.50 93 ALA A C 1
ATOM 742 O O . ALA A 1 93 ? 4.896 9.618 -21.258 1.00 78.50 93 ALA A O 1
ATOM 743 N N . ALA A 1 94 ? 5.822 7.564 -21.273 1.00 74.81 94 ALA A N 1
ATOM 744 C CA . ALA A 1 94 ? 4.576 6.819 -21.414 1.00 74.81 94 ALA A CA 1
ATOM 745 C C . ALA A 1 94 ? 3.674 7.012 -20.187 1.00 74.81 94 ALA A C 1
ATOM 747 O O . ALA A 1 94 ? 2.512 7.391 -20.342 1.00 74.81 94 ALA A O 1
ATOM 748 N N . GLN A 1 95 ? 4.225 6.885 -18.977 1.00 75.81 95 GLN A N 1
ATOM 749 C CA . GLN A 1 95 ? 3.519 7.130 -17.715 1.00 75.81 95 GLN A CA 1
ATOM 750 C C . GLN A 1 95 ? 2.943 8.555 -17.641 1.00 75.81 95 GLN A C 1
ATOM 752 O O . GLN A 1 95 ? 1.763 8.765 -17.337 1.00 75.81 95 GLN A O 1
ATOM 757 N N . LEU A 1 96 ? 3.745 9.565 -17.986 1.00 79.94 96 LEU A N 1
ATOM 758 C CA . LEU A 1 96 ? 3.289 10.956 -18.025 1.00 79.94 96 LEU A CA 1
ATOM 759 C C . LEU A 1 96 ? 2.210 11.192 -19.091 1.00 79.94 96 LEU A C 1
ATOM 761 O O . LEU A 1 96 ? 1.280 11.978 -18.883 1.00 79.94 96 LEU A O 1
ATOM 765 N N . ARG A 1 97 ? 2.313 10.514 -20.238 1.00 77.94 97 ARG A N 1
ATOM 766 C CA . ARG A 1 97 ? 1.321 10.589 -21.314 1.00 77.94 97 ARG A CA 1
ATOM 767 C C . ARG A 1 97 ? 0.002 9.940 -20.903 1.00 77.94 97 ARG A C 1
ATOM 769 O O . ARG A 1 97 ? -1.035 10.551 -21.152 1.00 77.94 97 ARG A O 1
ATOM 776 N N . GLN A 1 98 ? 0.035 8.774 -20.261 1.00 72.56 98 GLN A N 1
ATOM 777 C CA . GLN A 1 98 ? -1.146 8.088 -19.726 1.00 72.56 98 GLN A CA 1
ATOM 778 C C . GLN A 1 98 ? -1.898 8.989 -18.745 1.00 72.56 98 GLN A C 1
ATOM 780 O O . GLN A 1 98 ? -3.086 9.243 -18.942 1.00 72.56 98 GLN A O 1
ATOM 785 N N . TYR A 1 99 ? -1.185 9.596 -17.792 1.00 77.75 99 TYR A N 1
ATOM 786 C CA . TYR A 1 99 ? -1.771 10.587 -16.888 1.00 77.75 99 TYR A CA 1
ATOM 787 C C . TYR A 1 99 ? -2.397 11.764 -17.654 1.00 77.75 99 TYR A C 1
ATOM 789 O O . TYR A 1 99 ? -3.529 12.166 -17.391 1.00 77.75 99 TYR A O 1
ATOM 797 N N . ARG A 1 100 ? -1.696 12.315 -18.655 1.00 77.12 100 ARG A N 1
ATOM 798 C CA . ARG A 1 100 ? -2.214 13.444 -19.446 1.00 77.12 100 ARG A CA 1
ATOM 799 C C . ARG A 1 100 ? -3.485 13.087 -20.221 1.00 77.12 100 ARG A C 1
ATOM 801 O O . ARG A 1 100 ? -4.351 13.946 -20.378 1.00 77.12 100 ARG A O 1
ATOM 808 N N . ILE A 1 101 ? -3.576 11.865 -20.744 1.00 72.50 101 ILE A N 1
ATOM 809 C CA . ILE A 1 101 ? -4.762 11.367 -21.450 1.00 72.50 101 ILE A CA 1
ATOM 810 C C . ILE A 1 101 ? -5.919 11.198 -20.462 1.00 72.50 101 ILE A C 1
ATOM 812 O O . ILE A 1 101 ? -7.005 11.705 -20.741 1.00 72.50 101 ILE A O 1
ATOM 816 N N . ALA A 1 102 ? -5.668 10.576 -19.307 1.00 67.81 102 ALA A N 1
ATOM 817 C CA . ALA A 1 102 ? -6.664 10.370 -18.259 1.00 67.81 102 ALA A CA 1
ATOM 818 C C . ALA A 1 102 ? -7.265 11.697 -17.766 1.00 67.81 102 ALA A C 1
ATOM 820 O O . ALA A 1 102 ? -8.479 11.854 -17.721 1.00 67.81 102 ALA A O 1
ATOM 821 N N . VAL A 1 103 ? -6.431 12.710 -17.510 1.00 70.44 103 VAL A N 1
ATOM 822 C CA . VAL A 1 103 ? -6.905 14.031 -17.059 1.00 70.44 103 VAL A CA 1
ATOM 823 C C . VAL A 1 103 ? -7.674 14.791 -18.153 1.00 70.44 103 VAL A C 1
ATOM 825 O O . VAL A 1 103 ? -8.624 15.509 -17.848 1.00 70.44 103 VAL A O 1
ATOM 828 N N . ARG A 1 104 ? -7.294 14.657 -19.434 1.00 70.06 104 ARG A N 1
ATOM 829 C CA . ARG A 1 104 ? -7.972 15.353 -20.550 1.00 70.06 104 ARG A CA 1
ATOM 830 C C . ARG A 1 104 ? -9.324 14.762 -20.927 1.00 70.06 104 ARG A C 1
ATOM 832 O O . ARG A 1 104 ? -10.141 15.496 -21.470 1.00 70.06 104 ARG A O 1
ATOM 839 N N . LYS A 1 105 ? -9.556 13.473 -20.679 1.00 65.25 105 LYS A N 1
ATOM 840 C CA . LYS A 1 105 ? -10.823 12.798 -21.000 1.00 65.25 105 LYS A CA 1
ATOM 841 C C . LYS A 1 105 ? -11.938 13.043 -19.968 1.00 65.25 105 LYS A C 1
ATOM 843 O O . LYS A 1 105 ? -12.977 12.407 -20.052 1.00 65.25 105 LYS A O 1
ATOM 848 N N . GLY A 1 106 ? -11.756 14.010 -19.065 1.00 45.78 106 GLY A N 1
ATOM 849 C CA . GLY A 1 106 ? -12.709 14.336 -18.005 1.00 45.78 106 GLY A CA 1
ATOM 850 C C . GLY A 1 106 ? -12.335 13.575 -16.746 1.00 45.78 106 GLY A C 1
ATOM 851 O O . GLY A 1 106 ? -12.664 12.406 -16.606 1.00 45.78 106 GLY A O 1
ATOM 852 N N . GLY A 1 107 ? -11.580 14.238 -15.868 1.00 42.81 107 GLY A N 1
ATOM 853 C CA . GLY A 1 107 ? -11.028 13.646 -14.658 1.00 42.81 107 GLY A CA 1
ATOM 854 C C . GLY A 1 107 ? -12.101 13.029 -13.766 1.00 42.81 107 GLY A C 1
ATOM 855 O O . GLY A 1 107 ? -12.742 13.721 -12.986 1.00 42.81 107 GLY A O 1
ATOM 856 N N . ALA A 1 108 ? -12.225 11.716 -13.856 1.00 37.56 108 ALA A N 1
ATOM 857 C CA . ALA A 1 108 ? -12.745 10.858 -12.818 1.00 37.56 108 ALA A CA 1
ATOM 858 C C . ALA A 1 108 ? -11.710 9.748 -12.647 1.00 37.56 108 ALA A C 1
ATOM 860 O O . ALA A 1 108 ? -11.277 9.128 -13.620 1.00 37.56 108 ALA A O 1
ATOM 861 N N . LEU A 1 109 ? -11.263 9.562 -11.408 1.00 43.66 109 LEU A N 1
ATOM 862 C CA . LEU A 1 109 ? -10.573 8.358 -10.973 1.00 43.66 109 LEU A CA 1
ATOM 863 C C . LEU A 1 109 ? -11.516 7.183 -11.261 1.00 43.66 109 LEU A C 1
ATOM 865 O O . LEU A 1 109 ? -12.419 6.920 -10.477 1.00 43.66 109 LEU A O 1
ATOM 869 N N . GLN A 1 110 ? -11.359 6.535 -12.412 1.00 33.28 110 GLN A N 1
ATOM 870 C CA . GLN A 1 110 ? -12.050 5.291 -12.727 1.00 33.28 110 GLN A CA 1
ATOM 871 C C . GLN A 1 110 ? -11.008 4.188 -12.884 1.00 33.28 110 GLN A C 1
ATOM 873 O O . GLN A 1 110 ? -10.404 3.993 -13.936 1.00 33.28 110 GLN A O 1
ATOM 878 N N . LEU A 1 111 ? -10.778 3.495 -11.769 1.00 50.16 111 LEU A N 1
ATOM 879 C CA . LEU A 1 111 ? -10.752 2.039 -11.805 1.00 50.16 111 LEU A CA 1
ATOM 880 C C . LEU A 1 111 ? -12.154 1.568 -12.220 1.00 50.16 111 LEU A C 1
ATOM 882 O O . LEU A 1 111 ? -13.135 2.179 -11.801 1.00 50.16 111 LEU A O 1
ATOM 886 N N . THR A 1 112 ? -12.222 0.470 -12.978 1.00 33.72 112 THR A N 1
ATOM 887 C CA . THR A 1 112 ? -13.393 -0.100 -13.691 1.00 33.72 112 THR A CA 1
ATOM 888 C C . THR A 1 112 ? -13.676 0.604 -15.029 1.00 33.72 112 THR A C 1
ATOM 890 O O . THR A 1 112 ? -13.501 1.805 -15.143 1.00 33.72 112 THR A O 1
ATOM 893 N N . SER A 1 113 ? -14.003 -0.059 -16.137 1.00 28.50 113 SER A N 1
ATOM 894 C CA . SER A 1 113 ? -14.679 -1.339 -16.330 1.00 28.50 113 SER A CA 1
ATOM 895 C C . SER A 1 113 ? -14.182 -2.028 -17.608 1.00 28.50 113 SER A C 1
ATOM 897 O O . SER A 1 113 ? -13.829 -1.377 -18.591 1.00 28.50 113 SER A O 1
ATOM 899 N N . ILE A 1 114 ? -14.169 -3.359 -17.577 1.00 38.56 114 ILE A N 1
ATOM 900 C CA . ILE A 1 114 ? -14.101 -4.232 -18.753 1.00 38.56 114 ILE A CA 1
ATOM 901 C C . ILE A 1 114 ? -15.420 -4.026 -19.532 1.00 38.56 114 ILE A C 1
ATOM 903 O O . ILE A 1 114 ? -16.452 -3.824 -18.899 1.00 38.56 114 ILE A O 1
ATOM 907 N N . GLU A 1 115 ? -15.356 -4.052 -20.868 1.00 39.31 115 GLU A N 1
ATOM 908 C CA . GLU A 1 115 ? -16.454 -3.863 -21.849 1.00 39.31 115 GLU A CA 1
ATOM 909 C C . GLU A 1 115 ? -16.817 -2.415 -22.251 1.00 39.31 115 GLU A C 1
ATOM 911 O O . GLU A 1 115 ? -17.747 -1.824 -21.724 1.00 39.31 115 GLU A O 1
ATOM 916 N N . GLU A 1 116 ? -16.155 -1.887 -23.298 1.00 28.72 116 GLU A N 1
ATOM 917 C CA . GLU A 1 116 ? -16.864 -1.255 -24.433 1.00 28.72 116 GLU A CA 1
ATOM 918 C C . GLU A 1 116 ? -15.960 -1.084 -25.687 1.00 28.72 116 GLU A C 1
ATOM 920 O O . GLU A 1 116 ? -14.828 -0.595 -25.582 1.00 28.72 116 GLU A O 1
ATOM 925 N N . PRO A 1 117 ? -16.422 -1.457 -26.902 1.00 36.72 117 PRO A N 1
ATOM 926 C CA . PRO A 1 117 ? -15.612 -1.492 -28.119 1.00 36.72 117 PRO A CA 1
ATOM 927 C C . PRO A 1 117 ? -15.744 -0.190 -28.930 1.00 36.72 117 PRO A C 1
ATOM 929 O O . PRO A 1 117 ? -16.381 -0.160 -29.980 1.00 36.72 117 PRO A O 1
ATOM 932 N N . ALA A 1 118 ? -15.135 0.905 -28.467 1.00 31.34 118 ALA A N 1
ATOM 933 C CA . ALA A 1 118 ? -15.188 2.195 -29.180 1.00 31.34 118 ALA A CA 1
ATOM 934 C C . ALA A 1 118 ? -13.817 2.862 -29.417 1.00 31.34 118 ALA A C 1
ATOM 936 O O . ALA A 1 118 ? -13.740 4.062 -29.682 1.00 31.34 118 ALA A O 1
ATOM 937 N N . VAL A 1 119 ? -12.716 2.103 -29.352 1.00 35.06 119 VAL A N 1
ATOM 938 C CA . VAL A 1 119 ? -11.342 2.645 -29.485 1.00 35.06 119 VAL A CA 1
ATOM 939 C C . VAL A 1 119 ? -10.677 2.299 -30.830 1.00 35.06 119 VAL A C 1
ATOM 941 O O . VAL A 1 119 ? -9.525 2.654 -31.059 1.00 35.06 119 VAL A O 1
ATOM 944 N N . GLN A 1 120 ? -11.391 1.694 -31.785 1.00 31.44 120 GLN A N 1
ATOM 945 C CA . GLN A 1 120 ? -10.760 1.236 -33.032 1.00 31.44 120 GLN A CA 1
ATOM 946 C C . GLN A 1 120 ? -10.466 2.338 -34.072 1.00 31.44 120 GLN A C 1
ATOM 948 O O . GLN A 1 120 ? -9.777 2.070 -35.051 1.00 31.44 120 GLN A O 1
ATOM 953 N N . THR A 1 121 ? -10.922 3.584 -33.891 1.00 32.97 121 THR A N 1
ATOM 954 C CA . THR A 1 121 ? -10.887 4.575 -34.996 1.00 32.97 121 THR A CA 1
ATOM 955 C C . THR A 1 121 ? -9.904 5.737 -34.804 1.00 32.97 121 THR A C 1
ATOM 957 O O . THR A 1 121 ? -9.734 6.542 -35.713 1.00 32.97 121 THR A O 1
ATOM 960 N N . VAL A 1 122 ? -9.199 5.839 -33.670 1.00 34.53 122 VAL A N 1
ATOM 961 C CA . VAL A 1 122 ? -8.229 6.942 -33.433 1.00 34.53 122 VAL A CA 1
ATOM 962 C C . VAL A 1 122 ? -6.778 6.451 -33.306 1.00 34.53 122 VAL A C 1
ATOM 964 O O . VAL A 1 122 ? -5.852 7.256 -33.241 1.00 34.53 122 VAL A O 1
ATOM 967 N N . VAL A 1 123 ? -6.549 5.135 -33.339 1.00 35.19 123 VAL A N 1
ATOM 968 C CA . VAL A 1 123 ? -5.198 4.544 -33.284 1.00 35.19 123 VAL A CA 1
ATOM 969 C C . VAL A 1 123 ? -4.492 4.594 -34.655 1.00 35.19 123 VAL A C 1
ATOM 971 O O . VAL A 1 123 ? -3.280 4.768 -34.712 1.00 35.19 123 VAL A O 1
ATOM 974 N N . ASN A 1 124 ? -5.236 4.627 -35.767 1.00 34.59 124 ASN A N 1
ATOM 975 C CA . ASN A 1 124 ? -4.682 4.485 -37.127 1.00 34.59 124 ASN A CA 1
ATOM 976 C C . ASN A 1 124 ? -4.043 5.745 -37.757 1.00 34.59 124 ASN A C 1
ATOM 978 O O . ASN A 1 124 ? -3.821 5.767 -38.964 1.00 34.59 124 ASN A O 1
ATOM 982 N N . GLN A 1 125 ? -3.752 6.815 -37.007 1.00 34.78 125 GLN A N 1
ATOM 983 C CA . GLN A 1 125 ? -3.136 8.030 -37.587 1.00 34.78 125 GLN A CA 1
ATOM 984 C C . GLN A 1 125 ? -1.848 8.499 -36.899 1.00 34.78 125 GLN A C 1
ATOM 986 O O . GLN A 1 125 ? -1.396 9.620 -37.131 1.00 34.78 125 GLN A O 1
ATOM 991 N N . MET A 1 126 ? -1.219 7.663 -36.071 1.00 35.88 126 MET A N 1
ATOM 992 C CA . MET A 1 126 ? 0.054 8.020 -35.426 1.00 35.88 126 MET A CA 1
ATOM 993 C C . MET A 1 126 ? 1.106 6.909 -35.425 1.00 35.88 126 MET A C 1
ATOM 995 O O . MET A 1 126 ? 2.084 7.001 -34.687 1.00 35.88 126 MET A O 1
ATOM 999 N N . GLU A 1 127 ? 0.964 5.912 -36.292 1.00 36.50 127 GLU A N 1
ATOM 1000 C CA . GLU A 1 127 ? 2.062 5.010 -36.630 1.00 36.50 127 GLU A CA 1
ATOM 1001 C C . GLU A 1 127 ? 2.928 5.678 -37.697 1.00 36.50 127 GLU A C 1
ATOM 1003 O O . GLU A 1 127 ? 2.724 5.568 -38.904 1.00 36.50 127 GLU A O 1
ATOM 1008 N N . THR A 1 128 ? 3.887 6.477 -37.244 1.00 39.78 128 THR A N 1
ATOM 1009 C CA . THR A 1 128 ? 5.067 6.772 -38.053 1.00 39.78 128 THR A CA 1
ATOM 1010 C C . THR A 1 128 ? 6.270 6.922 -37.135 1.00 39.78 128 THR A C 1
ATOM 1012 O O . THR A 1 128 ? 6.343 7.855 -36.335 1.00 39.78 128 THR A O 1
ATOM 1015 N N . ALA A 1 129 ? 7.206 5.990 -37.322 1.00 41.88 129 ALA A N 1
ATOM 1016 C CA . ALA A 1 129 ? 8.585 5.980 -36.847 1.00 41.88 129 ALA A CA 1
ATOM 1017 C C . ALA A 1 129 ? 8.811 5.794 -35.336 1.00 41.88 129 ALA A C 1
ATOM 1019 O O . ALA A 1 129 ? 9.209 6.725 -34.643 1.00 41.88 129 ALA A O 1
ATOM 1020 N N . CYS A 1 130 ? 8.660 4.554 -34.875 1.00 32.25 130 CYS A N 1
ATOM 1021 C CA . CYS A 1 130 ? 9.648 3.853 -34.048 1.00 32.25 130 CYS A CA 1
ATOM 1022 C C . CYS A 1 130 ? 9.405 2.354 -34.272 1.00 32.25 130 CYS A C 1
ATOM 1024 O O . CYS A 1 130 ? 8.276 1.906 -34.101 1.00 32.25 130 CYS A O 1
ATOM 1026 N N . GLU A 1 131 ? 10.426 1.612 -34.699 1.00 33.00 131 GLU A N 1
ATOM 1027 C CA . GLU A 1 131 ? 10.373 0.146 -34.746 1.00 33.00 131 GLU A CA 1
ATOM 1028 C C . GLU A 1 131 ? 9.965 -0.380 -33.353 1.00 33.00 131 GLU A C 1
ATOM 1030 O O . GLU A 1 131 ? 10.515 0.106 -32.353 1.00 33.00 131 GLU A O 1
ATOM 1035 N N . PRO A 1 132 ? 9.001 -1.311 -33.250 1.00 42.66 132 PRO A N 1
ATOM 1036 C CA . PRO A 1 132 ? 8.683 -1.958 -31.989 1.00 42.66 132 PRO A CA 1
ATOM 1037 C C . PRO A 1 132 ? 9.891 -2.806 -31.591 1.00 42.66 132 PRO A C 1
ATOM 1039 O O . PRO A 1 132 ? 10.288 -3.729 -32.295 1.00 42.66 132 PRO A O 1
ATOM 1042 N N . ASN A 1 133 ? 10.533 -2.448 -30.484 1.00 52.12 133 ASN A N 1
ATOM 1043 C CA . ASN A 1 133 ? 11.470 -3.356 -29.847 1.00 52.12 133 ASN A CA 1
ATOM 1044 C C . ASN A 1 133 ? 10.615 -4.327 -29.028 1.00 52.12 133 ASN A C 1
ATOM 1046 O O . ASN A 1 133 ? 10.161 -3.947 -27.947 1.00 52.12 133 ASN A O 1
ATOM 1050 N N . ASP A 1 134 ? 10.341 -5.516 -29.571 1.00 60.38 134 ASP A N 1
ATOM 1051 C CA . ASP A 1 134 ? 9.444 -6.521 -28.976 1.00 60.38 134 ASP A CA 1
ATOM 1052 C C . ASP A 1 134 ? 9.777 -6.780 -27.491 1.00 60.38 134 ASP A C 1
ATOM 1054 O O . ASP A 1 134 ? 8.885 -6.871 -26.648 1.00 60.38 134 ASP A O 1
ATOM 1058 N N . ASP A 1 135 ? 11.063 -6.747 -27.128 1.00 62.78 135 ASP A N 1
ATOM 1059 C CA . ASP A 1 135 ? 11.534 -6.914 -25.748 1.00 62.78 135 ASP A CA 1
ATOM 1060 C C . ASP A 1 135 ? 11.039 -5.816 -24.788 1.00 62.78 135 ASP A C 1
ATOM 1062 O O . ASP A 1 135 ? 10.750 -6.080 -23.618 1.00 62.78 135 ASP A O 1
ATOM 1066 N N . ALA A 1 136 ? 10.920 -4.569 -25.254 1.00 68.31 136 ALA A N 1
ATOM 1067 C CA . ALA A 1 136 ? 10.463 -3.452 -24.426 1.00 68.31 136 ALA A CA 1
ATOM 1068 C C . ALA A 1 136 ? 8.954 -3.524 -24.156 1.00 68.31 136 ALA A C 1
ATOM 1070 O O . ALA A 1 136 ? 8.494 -3.141 -23.078 1.00 68.31 136 ALA A O 1
ATOM 1071 N N . GLU A 1 137 ? 8.186 -4.028 -25.122 1.00 71.62 137 GLU A N 1
ATOM 1072 C CA . GLU A 1 137 ? 6.749 -4.231 -24.966 1.00 71.62 137 GLU A CA 1
ATOM 1073 C C . GLU A 1 137 ? 6.460 -5.401 -24.019 1.00 71.62 137 GLU A C 1
ATOM 1075 O O . GLU A 1 137 ? 5.660 -5.258 -23.092 1.00 71.62 137 GLU A O 1
ATOM 1080 N N . VAL A 1 138 ? 7.187 -6.510 -24.170 1.00 73.88 138 VAL A N 1
ATOM 1081 C CA . VAL A 1 138 ? 7.108 -7.678 -23.280 1.00 73.88 138 VAL A CA 1
ATOM 1082 C C . VAL A 1 138 ? 7.448 -7.299 -21.834 1.00 73.88 138 VAL A C 1
ATOM 1084 O O . VAL A 1 138 ? 6.698 -7.624 -20.911 1.00 73.88 138 VAL A O 1
ATOM 1087 N N . GLN A 1 139 ? 8.522 -6.535 -21.615 1.00 72.50 139 GLN A N 1
ATOM 1088 C CA . GLN A 1 139 ? 8.879 -6.037 -20.281 1.00 72.50 139 GLN A CA 1
ATOM 1089 C C . GLN A 1 139 ? 7.809 -5.113 -19.689 1.00 72.50 139 GLN A C 1
ATOM 1091 O O . GLN A 1 139 ? 7.505 -5.197 -18.495 1.00 72.50 139 GLN A O 1
ATOM 1096 N N . ALA A 1 140 ? 7.217 -4.234 -20.501 1.00 74.31 140 ALA A N 1
ATOM 1097 C CA . ALA A 1 140 ? 6.148 -3.352 -20.046 1.00 74.31 140 ALA A CA 1
ATOM 1098 C C . ALA A 1 140 ? 4.901 -4.144 -19.617 1.00 74.31 140 ALA A C 1
ATOM 1100 O O . ALA A 1 140 ? 4.301 -3.822 -18.588 1.00 74.31 140 ALA A O 1
ATOM 1101 N N . GLN A 1 141 ? 4.545 -5.196 -20.360 1.00 79.25 141 GLN A N 1
ATOM 1102 C CA . GLN A 1 141 ? 3.427 -6.082 -20.033 1.00 79.25 141 GLN A CA 1
ATOM 1103 C C . GLN A 1 141 ? 3.681 -6.876 -18.745 1.00 79.25 141 GLN A C 1
ATOM 1105 O O . GLN A 1 141 ? 2.814 -6.894 -17.867 1.00 79.25 141 GLN A O 1
ATOM 1110 N N . LEU A 1 142 ? 4.878 -7.449 -18.579 1.00 84.56 142 LEU A N 1
ATOM 1111 C CA . LEU A 1 142 ? 5.277 -8.142 -17.350 1.00 84.56 142 LEU A CA 1
ATOM 1112 C C . LEU A 1 142 ? 5.157 -7.220 -16.127 1.00 84.56 142 LEU A C 1
ATOM 1114 O O . LEU A 1 142 ? 4.526 -7.573 -15.131 1.00 84.56 142 LEU A O 1
ATOM 1118 N N . LEU A 1 143 ? 5.714 -6.008 -16.212 1.00 81.56 143 LEU A N 1
ATOM 1119 C CA . LEU A 1 143 ? 5.658 -5.029 -15.122 1.00 81.56 143 LEU A CA 1
ATOM 1120 C C . LEU A 1 143 ? 4.228 -4.587 -14.810 1.00 81.56 143 LEU A C 1
ATOM 1122 O O . LEU A 1 143 ? 3.885 -4.380 -13.645 1.00 81.56 143 LEU A O 1
ATOM 1126 N N . GLN A 1 144 ? 3.385 -4.428 -15.830 1.00 83.69 144 GLN A N 1
ATOM 1127 C CA . GLN A 1 144 ? 1.981 -4.093 -15.623 1.00 83.69 144 GLN A CA 1
ATOM 1128 C C . GLN A 1 144 ? 1.256 -5.211 -14.865 1.00 83.69 144 GLN A C 1
ATOM 1130 O O . GLN A 1 144 ? 0.595 -4.936 -13.863 1.00 83.69 144 GLN A O 1
ATOM 1135 N N . ARG A 1 145 ? 1.427 -6.466 -15.289 1.00 87.25 145 ARG A N 1
ATOM 1136 C CA . ARG A 1 145 ? 0.836 -7.629 -14.614 1.00 87.25 145 ARG A CA 1
ATOM 1137 C C . ARG A 1 145 ? 1.344 -7.793 -13.188 1.00 87.25 145 ARG A C 1
ATOM 1139 O O . ARG A 1 145 ? 0.551 -8.050 -12.286 1.00 87.25 145 ARG A O 1
ATOM 1146 N N . TYR A 1 146 ? 2.638 -7.577 -12.961 1.00 89.56 146 TYR A N 1
ATOM 1147 C CA . TYR A 1 146 ? 3.213 -7.587 -11.619 1.00 89.56 146 TYR A CA 1
ATOM 1148 C C . TYR A 1 146 ? 2.524 -6.562 -10.712 1.00 89.56 146 TYR A C 1
ATOM 1150 O O . TYR A 1 146 ? 2.081 -6.907 -9.619 1.00 89.56 146 TYR A O 1
ATOM 1158 N N . ARG A 1 147 ? 2.357 -5.319 -11.183 1.00 87.38 147 ARG A N 1
ATOM 1159 C CA . ARG A 1 147 ? 1.666 -4.260 -10.427 1.00 87.38 147 ARG A CA 1
ATOM 1160 C C . ARG A 1 147 ? 0.215 -4.617 -10.121 1.00 87.38 147 ARG A C 1
ATOM 1162 O O . ARG A 1 147 ? -0.250 -4.360 -9.013 1.00 87.38 147 ARG A O 1
ATOM 1169 N N . GLU A 1 148 ? -0.490 -5.219 -11.077 1.00 89.31 148 GLU A N 1
ATOM 1170 C CA . GLU A 1 148 ? -1.856 -5.711 -10.870 1.00 89.31 148 GLU A CA 1
ATOM 1171 C C . GLU A 1 148 ? -1.894 -6.762 -9.751 1.00 89.31 148 GLU A C 1
ATOM 1173 O O . GLU A 1 148 ? -2.679 -6.622 -8.811 1.00 89.31 148 GLU A O 1
ATOM 1178 N N . ILE A 1 149 ? -1.015 -7.769 -9.791 1.00 91.50 149 ILE A N 1
ATOM 1179 C CA . ILE A 1 149 ? -0.896 -8.795 -8.739 1.00 91.50 149 ILE A CA 1
ATOM 1180 C C . ILE A 1 149 ? -0.555 -8.155 -7.390 1.00 91.50 149 ILE A C 1
ATOM 1182 O O . ILE A 1 149 ? -1.155 -8.499 -6.370 1.00 91.50 149 ILE A O 1
ATOM 1186 N N . PHE A 1 150 ? 0.372 -7.200 -7.384 1.00 91.81 150 PHE A N 1
ATOM 1187 C CA . PHE A 1 150 ? 0.837 -6.530 -6.179 1.00 91.81 150 PHE A CA 1
ATOM 1188 C C . PHE A 1 150 ? -0.293 -5.781 -5.469 1.00 91.81 150 PHE A C 1
ATOM 1190 O O . PHE A 1 150 ? -0.549 -6.015 -4.285 1.00 91.81 150 PHE A O 1
ATOM 1197 N N . LEU A 1 151 ? -1.021 -4.941 -6.209 1.00 88.56 151 LEU A N 1
ATOM 1198 C CA . LEU A 1 151 ? -2.112 -4.128 -5.671 1.00 88.56 151 LEU A CA 1
ATOM 1199 C C . LEU A 1 151 ? -3.339 -4.963 -5.310 1.00 88.56 151 LEU A C 1
ATOM 1201 O O . LEU A 1 151 ? -3.882 -4.811 -4.218 1.00 88.56 151 LEU A O 1
ATOM 1205 N N . THR A 1 152 ? -3.763 -5.869 -6.192 1.00 91.19 152 THR A N 1
ATOM 1206 C CA . THR A 1 152 ? -4.926 -6.726 -5.912 1.00 91.19 152 THR A CA 1
ATOM 1207 C C . THR A 1 152 ? -4.653 -7.679 -4.753 1.00 91.19 152 THR A C 1
ATOM 1209 O O . THR A 1 152 ? -5.549 -7.933 -3.945 1.00 91.19 152 THR A O 1
ATOM 1212 N N . GLY A 1 153 ? -3.414 -8.161 -4.614 1.00 94.19 153 GLY A N 1
ATOM 1213 C CA . GLY A 1 153 ? -2.970 -8.936 -3.461 1.00 94.19 153 GLY A CA 1
ATOM 1214 C C . GLY A 1 153 ? -3.057 -8.138 -2.161 1.00 94.19 153 GLY A C 1
ATOM 1215 O O . GLY A 1 153 ? -3.549 -8.663 -1.158 1.00 94.19 153 GLY A O 1
ATOM 1216 N N . LEU A 1 154 ? -2.651 -6.864 -2.183 1.00 94.44 154 LEU A N 1
ATOM 1217 C CA . LEU A 1 154 ? -2.747 -5.975 -1.026 1.00 94.44 154 LEU A CA 1
ATOM 1218 C C . LEU A 1 154 ? -4.207 -5.732 -0.626 1.00 94.44 154 LEU A C 1
ATOM 1220 O O . LEU A 1 154 ? -4.554 -5.935 0.535 1.00 94.44 154 LEU A O 1
ATOM 1224 N N . ASP A 1 155 ? -5.073 -5.373 -1.575 1.00 92.31 155 ASP A N 1
ATOM 1225 C CA . ASP A 1 155 ? -6.500 -5.142 -1.306 1.00 92.31 155 ASP A CA 1
ATOM 1226 C C . ASP A 1 155 ? -7.188 -6.384 -0.755 1.00 92.31 155 ASP A C 1
ATOM 1228 O O . ASP A 1 155 ? -7.900 -6.320 0.247 1.00 92.31 155 ASP A O 1
ATOM 1232 N N . THR A 1 156 ? -6.949 -7.526 -1.405 1.00 93.81 156 THR A N 1
ATOM 1233 C CA . THR A 1 156 ? -7.518 -8.813 -1.001 1.00 93.81 156 THR A CA 1
ATOM 1234 C C . THR A 1 156 ? -7.114 -9.118 0.432 1.00 93.81 156 THR A C 1
ATOM 1236 O O . THR A 1 156 ? -7.947 -9.509 1.248 1.00 93.81 156 THR A O 1
ATOM 1239 N N . THR A 1 157 ? -5.846 -8.884 0.765 1.00 96.75 157 THR A N 1
ATOM 1240 C CA . THR A 1 157 ? -5.337 -9.147 2.105 1.00 96.75 157 THR A CA 1
ATOM 1241 C C . THR A 1 157 ? -5.898 -8.176 3.140 1.00 96.75 157 THR A C 1
ATOM 1243 O O . THR A 1 157 ? -6.309 -8.611 4.215 1.00 96.75 157 THR A O 1
ATOM 1246 N N . ILE A 1 158 ? -5.959 -6.877 2.831 1.00 95.62 158 ILE A N 1
ATOM 1247 C CA . ILE A 1 158 ? -6.591 -5.870 3.694 1.00 95.62 158 ILE A CA 1
ATOM 1248 C C . ILE A 1 158 ? -8.037 -6.273 3.988 1.00 95.62 158 ILE A C 1
ATOM 1250 O O . ILE A 1 158 ? -8.456 -6.247 5.150 1.00 95.62 158 ILE A O 1
ATOM 1254 N N . GLY A 1 159 ? -8.774 -6.695 2.959 1.00 94.94 159 GLY A N 1
ATOM 1255 C CA . GLY A 1 159 ? -10.151 -7.139 3.098 1.00 94.94 159 GLY A CA 1
ATOM 1256 C C . GLY A 1 159 ? -10.276 -8.374 3.978 1.00 94.94 159 GLY A C 1
ATOM 1257 O O . GLY A 1 159 ? -11.005 -8.352 4.968 1.00 94.94 159 GLY A O 1
ATOM 1258 N N . GLN A 1 160 ? -9.502 -9.420 3.688 1.00 95.12 160 GLN A N 1
ATOM 1259 C CA . GLN A 1 160 ? -9.504 -10.666 4.457 1.00 95.12 160 GLN A CA 1
ATOM 1260 C C . GLN A 1 160 ? -9.133 -10.452 5.927 1.00 95.12 160 GLN A C 1
ATOM 1262 O O . GLN A 1 160 ? -9.847 -10.917 6.809 1.00 95.12 160 GLN A O 1
ATOM 1267 N N . VAL A 1 161 ? -8.047 -9.729 6.215 1.00 96.06 161 VAL A N 1
ATOM 1268 C CA . VAL A 1 161 ? -7.605 -9.504 7.601 1.00 96.06 161 VAL A CA 1
ATOM 1269 C C . VAL A 1 161 ? -8.609 -8.637 8.358 1.00 96.06 161 VAL A C 1
ATOM 1271 O O . VAL A 1 161 ? -8.901 -8.912 9.522 1.00 96.06 161 VAL A O 1
ATOM 1274 N N . THR A 1 162 ? -9.175 -7.616 7.708 1.00 94.19 162 THR A N 1
ATOM 1275 C CA . THR A 1 162 ? -10.246 -6.813 8.309 1.00 94.19 162 THR A CA 1
ATOM 1276 C C . THR A 1 162 ? -11.463 -7.681 8.625 1.00 94.19 162 THR A C 1
ATOM 1278 O O . THR A 1 162 ? -11.930 -7.674 9.763 1.00 94.19 162 THR A O 1
ATOM 1281 N N . CYS A 1 163 ? -11.941 -8.477 7.667 1.00 92.88 163 CYS A N 1
ATOM 1282 C CA . CYS A 1 163 ? -13.078 -9.380 7.851 1.00 92.88 163 CYS A CA 1
ATOM 1283 C C . CYS A 1 163 ? -12.840 -10.403 8.967 1.00 92.88 163 CYS A C 1
ATOM 1285 O O . CYS A 1 163 ? -13.695 -10.561 9.838 1.00 92.88 163 CYS A O 1
ATOM 1287 N N . ASP A 1 164 ? -11.669 -11.038 9.006 1.00 93.31 164 ASP A N 1
ATOM 1288 C CA . ASP A 1 164 ? -11.318 -12.014 10.041 1.00 93.31 164 ASP A CA 1
ATOM 1289 C C . ASP A 1 164 ? -11.298 -11.383 11.435 1.00 93.31 164 ASP A C 1
ATOM 1291 O O . ASP A 1 164 ? -11.782 -11.970 12.408 1.00 93.31 164 ASP A O 1
ATOM 1295 N N . ARG A 1 165 ? -10.787 -10.153 11.553 1.00 91.50 165 ARG A N 1
ATOM 1296 C CA . ARG A 1 165 ? -10.808 -9.407 12.818 1.00 91.50 165 ARG A CA 1
ATOM 1297 C C . ARG A 1 165 ? -12.212 -9.036 13.252 1.00 91.50 165 ARG A C 1
ATOM 1299 O O . ARG A 1 165 ? -12.512 -9.131 14.438 1.00 91.50 165 ARG A O 1
ATOM 1306 N N . LEU A 1 166 ? -13.079 -8.649 12.318 1.00 90.88 166 LEU A N 1
ATOM 1307 C CA . LEU A 1 166 ? -14.485 -8.388 12.619 1.00 90.88 166 LEU A CA 1
ATOM 1308 C C . LEU A 1 166 ? -15.211 -9.666 13.061 1.00 90.88 166 LEU A C 1
ATOM 1310 O O . LEU A 1 166 ? -15.972 -9.626 14.027 1.00 90.88 166 LEU A O 1
ATOM 1314 N N . ALA A 1 167 ? -14.941 -10.798 12.406 1.00 89.56 167 ALA A N 1
ATOM 1315 C CA . ALA A 1 167 ? -15.552 -12.090 12.718 1.00 89.56 167 ALA A CA 1
ATOM 1316 C C . ALA A 1 167 ? -15.104 -12.654 14.078 1.00 89.56 167 ALA A C 1
ATOM 1318 O O . ALA A 1 167 ? -15.892 -13.276 14.789 1.00 89.56 167 ALA A O 1
ATOM 1319 N N . THR A 1 168 ? -13.847 -12.421 14.460 1.00 88.25 168 THR A N 1
ATOM 1320 C CA . THR A 1 168 ? -13.267 -12.899 15.729 1.00 88.25 168 THR A CA 1
ATOM 1321 C C . THR A 1 168 ? -13.475 -11.930 16.898 1.00 88.25 168 THR A C 1
ATOM 1323 O O . THR A 1 168 ? -13.107 -12.238 18.037 1.00 88.25 168 THR A O 1
ATOM 1326 N N . MET A 1 169 ? -14.087 -10.764 16.659 1.00 85.94 169 MET A N 1
ATOM 1327 C CA . MET A 1 169 ? -14.244 -9.732 17.678 1.00 85.94 169 MET A CA 1
ATOM 1328 C C . MET A 1 169 ? -15.251 -10.168 18.764 1.00 85.94 169 MET A C 1
ATOM 1330 O O . MET A 1 169 ? -16.376 -10.572 18.460 1.00 85.94 169 MET A O 1
ATOM 1334 N N . PRO A 1 170 ? -14.896 -10.084 20.062 1.00 78.25 170 PRO A N 1
ATOM 1335 C CA . PRO A 1 170 ? -15.805 -10.472 21.135 1.00 78.25 170 PRO A CA 1
ATOM 1336 C C . PRO A 1 170 ? -17.018 -9.538 21.175 1.00 78.25 170 PRO A C 1
ATOM 1338 O O . PRO A 1 170 ? -16.856 -8.331 21.034 1.00 78.25 170 PRO A O 1
ATOM 1341 N N . ARG A 1 171 ? -18.210 -10.062 21.506 1.00 71.31 171 ARG A N 1
ATOM 1342 C CA . ARG A 1 171 ? -19.488 -9.306 21.581 1.00 71.31 171 ARG A CA 1
ATOM 1343 C C . ARG A 1 171 ? -19.443 -7.989 22.378 1.00 71.31 171 ARG A C 1
ATOM 1345 O O . ARG A 1 171 ? -20.319 -7.152 22.213 1.00 71.31 171 ARG A O 1
ATOM 1352 N N . LYS A 1 172 ? -18.461 -7.823 23.271 1.00 68.25 172 LYS A N 1
ATOM 1353 C CA . LYS A 1 172 ? -18.248 -6.607 24.075 1.00 68.25 172 LYS A CA 1
ATOM 1354 C C . LYS A 1 172 ? -17.545 -5.471 23.318 1.00 68.25 172 LYS A C 1
ATOM 1356 O O . LYS A 1 172 ? -17.553 -4.350 23.809 1.00 68.25 172 LYS A O 1
ATOM 1361 N N . ARG A 1 173 ? -16.893 -5.748 22.186 1.00 73.00 173 ARG A N 1
ATOM 1362 C CA . ARG A 1 173 ? -16.241 -4.751 21.326 1.00 73.00 173 ARG A CA 1
ATOM 1363 C C . ARG A 1 173 ? -17.086 -4.570 20.074 1.00 73.00 173 ARG A C 1
ATOM 1365 O O . ARG A 1 173 ? -17.502 -5.556 19.474 1.00 73.00 173 ARG A O 1
ATOM 1372 N N . SER A 1 174 ? -17.357 -3.322 19.702 1.00 84.12 174 SER A N 1
ATOM 1373 C CA . SER A 1 174 ? -18.189 -3.032 18.538 1.00 84.12 174 SER A CA 1
ATOM 1374 C C . SER A 1 174 ? -17.360 -3.090 17.248 1.00 84.12 174 SER A C 1
ATOM 1376 O O . SER A 1 174 ? -16.393 -2.333 17.128 1.00 84.12 174 SER A O 1
ATOM 1378 N N . PRO A 1 175 ? -17.772 -3.890 16.246 1.00 88.44 175 PRO A N 1
ATOM 1379 C CA . PRO A 1 175 ? -17.246 -3.822 14.881 1.00 88.44 175 PRO A CA 1
ATOM 1380 C C . PRO A 1 175 ? -17.190 -2.393 14.329 1.00 88.44 175 PRO A C 1
ATOM 1382 O O . PRO A 1 175 ? -16.216 -2.005 13.689 1.00 88.44 175 PRO A O 1
ATOM 1385 N N . LYS A 1 176 ? -18.207 -1.576 14.646 1.00 88.50 176 LYS A N 1
ATOM 1386 C CA . LYS A 1 176 ? -18.268 -0.171 14.226 1.00 88.50 176 LYS A CA 1
ATOM 1387 C C . LYS A 1 176 ? -17.161 0.659 14.870 1.00 88.50 176 LYS A C 1
ATOM 1389 O O . LYS A 1 176 ? -16.501 1.408 14.169 1.00 88.50 176 LYS A O 1
ATOM 1394 N N . GLN A 1 177 ? -16.904 0.484 16.170 1.00 91.44 177 GLN A N 1
ATOM 1395 C CA . GLN A 1 177 ? -15.813 1.196 16.852 1.00 91.44 177 GLN A CA 1
ATOM 1396 C C . GLN A 1 177 ? -14.459 0.873 16.217 1.00 91.44 177 GLN A C 1
ATOM 1398 O O . GLN A 1 177 ? -13.642 1.773 16.048 1.00 91.44 177 GLN A O 1
ATOM 1403 N N . PHE A 1 178 ? -14.224 -0.392 15.852 1.00 92.75 178 PHE A N 1
ATOM 1404 C CA . PHE A 1 178 ? -12.989 -0.805 15.185 1.00 92.75 178 PHE A CA 1
ATOM 1405 C C . PHE A 1 178 ? -12.821 -0.127 13.823 1.00 92.75 178 PHE A C 1
ATOM 1407 O O . PHE A 1 178 ? -11.799 0.517 13.597 1.00 92.75 178 PHE A O 1
ATOM 1414 N N . LEU A 1 179 ? -13.830 -0.220 12.948 1.00 93.06 179 LEU A N 1
ATOM 1415 C CA . LEU A 1 179 ? -13.778 0.379 11.610 1.00 93.06 179 LEU A CA 1
ATOM 1416 C C . LEU A 1 179 ? -13.638 1.903 11.672 1.00 93.06 179 LEU A C 1
ATOM 1418 O O . LEU A 1 179 ? -12.780 2.465 10.993 1.00 93.06 179 LEU A O 1
ATOM 1422 N N . THR A 1 180 ? -14.409 2.566 12.539 1.00 92.88 180 THR A N 1
ATOM 1423 C CA . THR A 1 180 ? -14.313 4.015 12.738 1.00 92.88 180 THR A CA 1
ATOM 1424 C C . THR A 1 180 ? -12.929 4.405 13.247 1.00 92.88 180 THR A C 1
ATOM 1426 O O . THR A 1 180 ? -12.311 5.304 12.687 1.00 92.88 180 THR A O 1
ATOM 1429 N N . ALA A 1 181 ? -12.395 3.721 14.263 1.00 93.19 181 ALA A N 1
ATOM 1430 C CA . ALA A 1 181 ? -11.064 4.024 14.786 1.00 93.19 181 ALA A CA 1
ATOM 1431 C C . ALA A 1 181 ? -9.967 3.822 13.726 1.00 93.19 181 ALA A C 1
ATOM 1433 O O . ALA A 1 181 ? -9.029 4.617 13.660 1.00 93.19 181 ALA A O 1
ATOM 1434 N N . LEU A 1 182 ? -10.092 2.790 12.884 1.00 93.56 182 LEU A N 1
ATOM 1435 C CA . LEU A 1 182 ? -9.134 2.500 11.818 1.00 93.56 182 LEU A CA 1
ATOM 1436 C C . LEU A 1 182 ? -9.164 3.590 10.736 1.00 93.56 182 LEU A C 1
ATOM 1438 O O . LEU A 1 182 ? -8.107 4.073 10.329 1.00 93.56 182 LEU A O 1
ATOM 1442 N N . HIS A 1 183 ? -10.362 4.039 10.349 1.00 93.19 183 HIS A N 1
ATOM 1443 C CA . HIS A 1 183 ? -10.552 5.143 9.407 1.00 93.19 183 HIS A CA 1
ATOM 1444 C C . HIS A 1 183 ? -10.030 6.476 9.970 1.00 93.19 183 HIS A C 1
ATOM 1446 O O . HIS A 1 183 ? -9.249 7.161 9.314 1.00 93.19 183 HIS A O 1
ATOM 1452 N N . LEU A 1 18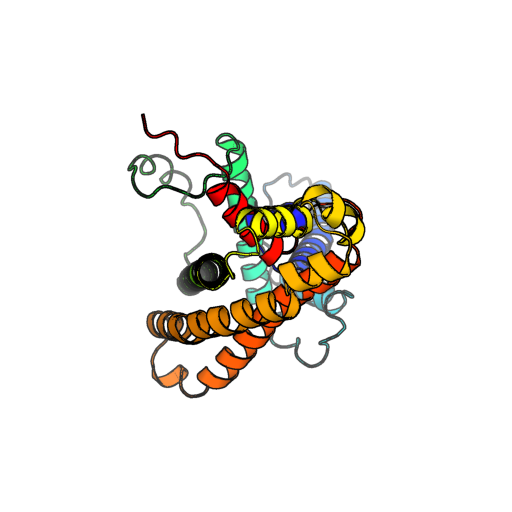4 ? -10.387 6.840 11.207 1.00 92.38 184 LEU A N 1
ATOM 1453 C CA . LEU A 1 184 ? -9.922 8.081 11.845 1.00 92.38 184 LEU A CA 1
ATOM 1454 C C . LEU A 1 184 ? -8.389 8.139 11.944 1.00 92.38 184 LEU A C 1
ATOM 1456 O O . LEU A 1 184 ? -7.784 9.197 11.768 1.00 92.38 184 LEU A O 1
ATOM 1460 N N . MET A 1 185 ? -7.749 6.998 12.196 1.00 91.44 185 MET A N 1
ATOM 1461 C CA . MET A 1 185 ? -6.297 6.925 12.257 1.00 91.44 185 MET A CA 1
ATOM 1462 C C . MET A 1 185 ? -5.641 7.068 10.883 1.00 91.44 185 MET A C 1
ATOM 1464 O O . MET A 1 185 ? -4.791 7.936 10.704 1.00 91.44 185 MET A O 1
ATOM 1468 N N . HIS A 1 186 ? -5.997 6.213 9.924 1.00 88.00 186 HIS A N 1
ATOM 1469 C CA . HIS A 1 186 ? -5.282 6.149 8.647 1.00 88.00 186 HIS A CA 1
ATOM 1470 C C . HIS A 1 186 ? -5.741 7.226 7.659 1.00 88.00 186 HIS A C 1
ATOM 1472 O O . HIS A 1 186 ? -4.918 7.817 6.964 1.00 88.00 186 HIS A O 1
ATOM 1478 N N . CYS A 1 187 ? -7.034 7.538 7.637 1.00 88.00 187 CYS A N 1
ATOM 1479 C CA . CYS A 1 187 ? -7.627 8.415 6.628 1.00 88.00 187 CYS A CA 1
ATOM 1480 C C . CYS A 1 187 ? -7.720 9.867 7.095 1.00 88.00 187 CYS A C 1
ATOM 1482 O O . CYS A 1 187 ? -7.767 10.772 6.270 1.00 88.00 187 CYS A O 1
ATOM 1484 N N . GLN A 1 188 ? -7.698 10.114 8.408 1.00 85.81 188 GLN A N 1
ATOM 1485 C CA . GLN A 1 188 ? -7.752 11.470 8.970 1.00 85.81 188 GLN A CA 1
ATOM 1486 C C . GLN A 1 188 ? -6.495 11.845 9.773 1.00 85.81 188 GLN A C 1
ATOM 1488 O O . GLN A 1 188 ? -6.311 13.013 10.124 1.00 85.81 188 GLN A O 1
ATOM 1493 N N . GLY A 1 189 ? -5.599 10.887 10.036 1.00 85.69 189 GLY A N 1
ATOM 1494 C CA . GLY A 1 189 ? -4.338 11.132 10.740 1.00 85.69 189 GLY A CA 1
ATOM 1495 C C . GLY A 1 189 ? -4.524 11.574 12.188 1.00 85.69 189 GLY A C 1
ATOM 1496 O O . GLY A 1 189 ? -3.724 12.375 12.681 1.00 85.69 189 GLY A O 1
ATOM 1497 N N . LEU A 1 190 ? -5.601 11.124 12.841 1.00 88.19 190 LEU A N 1
ATOM 1498 C CA . LEU A 1 190 ? -5.868 11.428 14.243 1.00 88.19 190 LEU A CA 1
ATOM 1499 C C . LEU A 1 190 ? -5.050 10.528 15.170 1.00 88.19 190 LEU A C 1
ATOM 1501 O O . LEU A 1 190 ? -4.842 9.340 14.913 1.00 88.19 190 LEU A O 1
ATOM 1505 N N . SER A 1 191 ? -4.620 11.091 16.294 1.00 90.69 191 SER A N 1
ATOM 1506 C CA . SER A 1 191 ? -3.924 10.339 17.333 1.00 90.69 191 SER A CA 1
ATOM 1507 C C . SER A 1 191 ? -4.884 9.447 18.129 1.00 90.69 191 SER A C 1
ATOM 1509 O O . SER A 1 191 ? -6.080 9.712 18.252 1.00 90.69 191 SER A O 1
ATOM 1511 N N . MET A 1 192 ? -4.354 8.401 18.768 1.00 90.75 192 MET A N 1
ATOM 1512 C CA . MET A 1 192 ? -5.148 7.503 19.623 1.00 90.75 192 MET A CA 1
ATOM 1513 C C . MET A 1 192 ? -5.875 8.229 20.766 1.00 90.75 192 MET A C 1
ATOM 1515 O O . MET A 1 192 ? -6.946 7.799 21.191 1.00 90.75 192 MET A O 1
ATOM 1519 N N . THR A 1 193 ? -5.287 9.308 21.287 1.00 91.06 193 THR A N 1
ATOM 1520 C CA . THR A 1 193 ? -5.892 10.152 22.327 1.00 91.06 193 THR A CA 1
ATOM 1521 C C . THR A 1 193 ? -7.118 10.902 21.818 1.00 91.06 193 THR A C 1
ATOM 1523 O O . THR A 1 193 ? -8.072 11.073 22.568 1.00 91.06 193 THR A O 1
ATOM 1526 N N . GLU A 1 194 ? -7.120 11.297 20.545 1.00 91.56 194 GLU A N 1
ATOM 1527 C CA . GLU A 1 194 ? -8.221 12.025 19.898 1.00 91.56 194 GLU A CA 1
ATOM 1528 C C . GLU A 1 194 ? -9.312 11.092 19.377 1.00 91.56 194 GLU A C 1
ATOM 1530 O O . GLU A 1 194 ? -10.481 11.472 19.324 1.00 91.56 194 GLU A O 1
ATOM 1535 N N . ILE A 1 195 ? -8.941 9.863 19.013 1.00 92.94 195 ILE A N 1
ATOM 1536 C CA . ILE A 1 195 ? -9.881 8.829 18.573 1.00 92.94 195 ILE A CA 1
ATOM 1537 C C . ILE A 1 195 ? -10.716 8.322 19.749 1.00 92.94 195 ILE A C 1
ATOM 1539 O O . ILE A 1 195 ? -11.912 8.110 19.585 1.00 92.94 195 ILE A O 1
ATOM 1543 N N . ALA A 1 196 ? -10.120 8.149 20.934 1.00 93.50 196 ALA A N 1
ATOM 1544 C CA . ALA A 1 196 ? -10.790 7.583 22.108 1.00 93.50 196 ALA A CA 1
ATOM 1545 C C . ALA A 1 196 ? -12.192 8.171 22.395 1.00 93.50 196 ALA A C 1
ATOM 1547 O O . ALA A 1 196 ? -13.139 7.381 22.448 1.00 93.50 196 ALA A O 1
ATOM 1548 N N . PRO A 1 197 ? -12.376 9.506 22.500 1.00 93.25 197 PRO A N 1
ATOM 1549 C CA . PRO A 1 197 ? -13.700 10.089 22.719 1.00 93.25 197 PRO A CA 1
ATOM 1550 C C . PRO A 1 197 ? -14.659 9.936 21.526 1.00 93.25 197 PRO A C 1
ATOM 1552 O O . PRO A 1 197 ? -15.863 9.994 21.726 1.00 93.25 197 PRO A O 1
ATOM 1555 N N . GLN A 1 198 ? -14.165 9.732 20.301 1.00 91.62 198 GLN A N 1
ATOM 1556 C CA . GLN A 1 198 ? -15.002 9.587 19.098 1.00 91.62 198 GLN A CA 1
ATOM 1557 C C . GLN A 1 198 ? -15.557 8.172 18.908 1.00 91.62 198 GLN A C 1
ATOM 1559 O O . GLN A 1 198 ? -16.500 7.976 18.147 1.00 91.62 198 GLN A O 1
ATOM 1564 N N . VAL A 1 199 ? -14.966 7.180 19.579 1.00 91.00 199 VAL A N 1
ATOM 1565 C CA . VAL A 1 199 ? -15.417 5.779 19.544 1.00 91.00 199 VAL A CA 1
ATOM 1566 C C . VAL A 1 199 ? -15.895 5.285 20.911 1.00 91.00 199 VAL A C 1
ATOM 1568 O O . VAL A 1 199 ? -15.945 4.078 21.140 1.00 91.00 199 VAL A O 1
ATOM 1571 N N . ASP A 1 200 ? -16.244 6.200 21.819 1.00 89.56 200 ASP A N 1
ATOM 1572 C CA . ASP A 1 200 ? -16.738 5.914 23.174 1.00 89.56 200 ASP A CA 1
ATOM 1573 C C . ASP A 1 200 ? -15.804 5.011 24.002 1.00 89.56 200 ASP A C 1
ATOM 1575 O O . ASP A 1 200 ? -16.239 4.124 24.742 1.00 89.56 200 ASP A O 1
ATOM 1579 N N . LEU A 1 201 ? -14.491 5.219 23.875 1.00 88.81 201 LEU A N 1
ATOM 1580 C CA . LEU A 1 201 ? -13.478 4.512 24.653 1.00 88.81 201 LEU A CA 1
ATOM 1581 C C . LEU A 1 201 ? -12.843 5.431 25.699 1.00 88.81 201 LEU A C 1
ATOM 1583 O O . LEU A 1 201 ? -12.567 6.602 25.460 1.00 88.81 201 LEU A O 1
ATOM 1587 N N . GLY A 1 202 ? -12.533 4.868 26.867 1.00 85.00 202 GLY A N 1
ATOM 1588 C CA . GLY A 1 202 ? -12.038 5.609 28.033 1.00 85.00 202 GLY A CA 1
ATOM 1589 C C . GLY A 1 202 ? -10.598 6.129 27.927 1.00 85.00 202 GLY A C 1
ATOM 1590 O O . GLY A 1 202 ? -10.086 6.673 28.900 1.00 85.00 202 GLY A O 1
ATOM 1591 N N . GLY A 1 203 ? -9.916 5.935 26.791 1.00 89.56 203 GLY A N 1
ATOM 1592 C CA . GLY A 1 203 ? -8.585 6.499 26.548 1.00 89.56 203 GLY A CA 1
ATOM 1593 C C . GLY A 1 203 ? -7.740 5.752 25.512 1.00 89.56 203 GLY A C 1
ATOM 1594 O O . GLY A 1 203 ? -8.107 4.685 25.017 1.00 89.56 203 GLY A O 1
ATOM 1595 N N . GLN A 1 204 ? -6.551 6.296 25.227 1.00 90.75 204 GLN A N 1
ATOM 1596 C CA . GLN A 1 204 ? -5.598 5.797 24.221 1.00 90.75 204 GLN A CA 1
ATOM 1597 C C . GLN A 1 204 ? -5.275 4.300 24.350 1.00 90.75 204 GLN A C 1
ATOM 1599 O O . GLN A 1 204 ? -5.156 3.603 23.342 1.00 90.75 204 GLN A O 1
ATOM 1604 N N . SER A 1 205 ? -5.122 3.783 25.573 1.00 91.12 205 SER A N 1
ATOM 1605 C CA . SER A 1 205 ? -4.774 2.372 25.795 1.00 91.12 205 SER A CA 1
ATOM 1606 C C . SER A 1 205 ? -5.872 1.417 25.321 1.00 91.12 205 SER A C 1
ATOM 1608 O O . SER A 1 205 ? -5.573 0.320 24.850 1.00 91.12 205 SER A O 1
ATOM 1610 N N . GLN A 1 206 ? -7.137 1.838 25.393 1.00 89.44 206 GLN A N 1
ATOM 1611 C CA . GLN A 1 206 ? -8.266 1.063 24.889 1.00 89.44 206 GLN A CA 1
ATOM 1612 C C . GLN A 1 206 ? -8.316 1.091 23.360 1.00 89.44 206 GLN A C 1
ATOM 1614 O O . GLN A 1 206 ? -8.534 0.041 22.763 1.00 89.44 206 GLN A O 1
ATOM 1619 N N . VAL A 1 207 ? -8.031 2.237 22.728 1.00 91.25 207 VAL A N 1
ATOM 1620 C CA . VAL A 1 207 ? -7.957 2.349 21.258 1.00 91.25 207 VAL A CA 1
ATOM 1621 C C . VAL A 1 207 ? -6.809 1.501 20.703 1.00 91.25 207 VAL A C 1
ATOM 1623 O O . VAL A 1 207 ? -7.002 0.746 19.756 1.00 91.25 207 VAL A O 1
ATOM 1626 N N . SER A 1 208 ? -5.638 1.529 21.346 1.00 91.81 208 SER A N 1
ATOM 1627 C CA . SER A 1 208 ? -4.498 0.684 20.963 1.00 91.81 208 SER A CA 1
ATOM 1628 C C . SER A 1 208 ? -4.835 -0.813 21.039 1.00 91.81 208 SER A C 1
ATOM 1630 O O . SER A 1 208 ? -4.554 -1.563 20.108 1.00 91.81 208 SER A O 1
ATOM 1632 N N . ARG A 1 209 ? -5.530 -1.250 22.102 1.00 91.19 209 ARG A N 1
ATOM 1633 C CA . ARG A 1 209 ? -6.013 -2.638 22.252 1.00 91.19 209 ARG A CA 1
ATOM 1634 C C . ARG A 1 209 ? -7.169 -3.004 21.320 1.00 91.19 209 ARG A C 1
ATOM 1636 O O . ARG A 1 209 ? -7.399 -4.192 21.109 1.00 91.19 209 ARG A O 1
ATOM 1643 N N . LEU A 1 210 ? -7.939 -2.024 20.854 1.00 90.94 210 LEU A N 1
ATOM 1644 C CA . LEU A 1 210 ? -9.000 -2.228 19.873 1.00 90.94 210 LEU A CA 1
ATOM 1645 C C . LEU A 1 210 ? -8.394 -2.443 18.485 1.00 90.94 210 LEU A C 1
ATOM 1647 O O . LEU A 1 210 ? -8.779 -3.386 17.803 1.00 90.94 210 LEU A O 1
ATOM 1651 N N . LEU A 1 211 ? -7.451 -1.584 18.091 1.00 91.69 211 LEU A N 1
ATOM 1652 C CA . LEU A 1 211 ? -6.859 -1.603 16.758 1.00 91.69 211 LEU A CA 1
ATOM 1653 C C . LEU A 1 211 ? -5.789 -2.682 16.598 1.00 91.69 211 LEU A C 1
ATOM 1655 O O . LEU A 1 211 ? -5.742 -3.323 15.551 1.00 91.69 211 LEU A O 1
ATOM 1659 N N . GLN A 1 212 ? -4.946 -2.895 17.620 1.00 92.62 212 GLN A N 1
ATOM 1660 C CA . GLN A 1 212 ? -3.831 -3.851 17.578 1.00 92.62 212 GLN A CA 1
ATOM 1661 C C . GLN A 1 212 ? -3.055 -3.730 16.256 1.00 92.62 212 GLN A C 1
ATOM 1663 O O . GLN A 1 212 ? -2.940 -4.688 15.491 1.00 92.62 212 GLN A O 1
ATOM 1668 N N . LEU A 1 213 ? -2.630 -2.500 15.932 1.00 92.12 213 LEU A N 1
ATOM 1669 C CA . LEU A 1 213 ? -2.014 -2.170 14.642 1.00 92.12 213 LEU A CA 1
ATOM 1670 C C . LEU A 1 213 ? -0.720 -2.936 14.346 1.00 92.12 213 LEU A C 1
ATOM 1672 O O . LEU A 1 213 ? -0.491 -3.235 13.174 1.00 92.12 213 LEU A O 1
ATOM 1676 N N . PRO A 1 214 ? 0.173 -3.206 15.323 1.00 92.12 214 PRO A N 1
ATOM 1677 C CA . PRO A 1 214 ? 1.349 -4.033 15.064 1.00 92.12 214 PRO A CA 1
ATOM 1678 C C . PRO A 1 214 ? 0.956 -5.423 14.557 1.00 92.12 214 PRO A C 1
ATOM 1680 O O . PRO A 1 214 ? 1.474 -5.878 13.539 1.00 92.12 214 PRO A O 1
ATOM 1683 N N . GLU A 1 215 ? -0.016 -6.055 15.208 1.00 93.56 215 GLU A N 1
ATOM 1684 C CA . GLU A 1 215 ? -0.536 -7.360 14.819 1.00 93.56 215 GLU A CA 1
ATOM 1685 C C . GLU A 1 215 ? -1.275 -7.267 13.480 1.00 93.56 215 GLU A C 1
ATOM 1687 O O . GLU A 1 215 ? -1.029 -8.072 12.596 1.00 93.56 215 GLU A O 1
ATOM 1692 N N . PHE A 1 216 ? -2.104 -6.237 13.281 1.00 94.44 216 PHE A N 1
ATOM 1693 C CA . PHE A 1 216 ? -2.871 -6.043 12.045 1.00 94.44 216 PHE A CA 1
ATOM 1694 C C . PHE A 1 216 ? -1.960 -5.933 10.823 1.00 94.44 216 PHE A C 1
ATOM 1696 O O . PHE A 1 216 ? -2.167 -6.606 9.815 1.00 94.44 216 PHE A O 1
ATOM 1703 N N . ARG A 1 217 ? -0.907 -5.118 10.935 1.00 94.25 217 ARG A N 1
ATOM 1704 C CA . ARG A 1 217 ? 0.097 -4.966 9.880 1.00 94.25 217 ARG A CA 1
ATOM 1705 C C . ARG A 1 217 ? 0.892 -6.246 9.674 1.00 94.25 217 ARG A C 1
ATOM 1707 O O . ARG A 1 217 ? 1.177 -6.587 8.534 1.00 94.25 217 ARG A O 1
ATOM 1714 N N . THR A 1 218 ? 1.215 -6.968 10.745 1.00 94.31 218 THR A N 1
ATOM 1715 C CA . THR A 1 218 ? 1.922 -8.252 10.647 1.00 94.31 218 THR A CA 1
ATOM 1716 C C . THR A 1 218 ? 1.086 -9.296 9.910 1.00 94.31 218 THR A C 1
ATOM 1718 O O . THR A 1 218 ? 1.616 -9.957 9.017 1.00 94.31 218 THR A O 1
ATOM 1721 N N . ASP A 1 219 ? -0.206 -9.396 10.225 1.00 94.75 219 ASP A N 1
ATOM 1722 C CA . ASP A 1 219 ? -1.145 -10.316 9.578 1.00 94.75 219 ASP A CA 1
ATOM 1723 C C . ASP A 1 219 ? -1.270 -10.004 8.079 1.00 94.75 219 ASP A C 1
ATOM 1725 O O . ASP A 1 219 ? -1.171 -10.907 7.244 1.00 94.75 219 ASP A O 1
ATOM 1729 N N . ILE A 1 220 ? -1.427 -8.718 7.727 1.00 95.38 220 ILE A N 1
ATOM 1730 C CA . ILE A 1 220 ? -1.491 -8.291 6.323 1.00 95.38 220 ILE A CA 1
ATOM 1731 C C . ILE A 1 220 ? -0.179 -8.597 5.611 1.00 95.38 220 ILE A C 1
ATOM 1733 O O . ILE A 1 220 ? -0.182 -9.195 4.542 1.00 95.38 220 ILE A O 1
ATOM 1737 N N . ARG A 1 221 ? 0.953 -8.249 6.219 1.00 94.56 221 ARG A N 1
ATOM 1738 C CA . ARG A 1 221 ? 2.276 -8.492 5.646 1.00 94.56 221 ARG A CA 1
ATOM 1739 C C . ARG A 1 221 ? 2.485 -9.969 5.309 1.00 94.56 221 ARG A C 1
ATOM 1741 O O . ARG A 1 221 ? 2.894 -10.288 4.200 1.00 94.56 221 ARG A O 1
ATOM 1748 N N . GLN A 1 222 ? 2.189 -10.868 6.248 1.00 93.94 222 GLN A N 1
ATOM 1749 C CA . GLN A 1 222 ? 2.392 -12.307 6.063 1.00 93.94 222 GLN A CA 1
ATOM 1750 C C . GLN A 1 222 ? 1.510 -12.879 4.951 1.00 93.94 222 GLN A C 1
ATOM 1752 O O . GLN A 1 222 ? 1.998 -13.614 4.094 1.00 93.94 222 GLN A O 1
ATOM 1757 N N . ARG A 1 223 ? 0.220 -12.533 4.948 1.00 96.75 223 ARG A N 1
ATOM 1758 C CA . ARG A 1 223 ? -0.729 -13.044 3.951 1.00 96.75 223 ARG A CA 1
ATOM 1759 C C . ARG A 1 223 ? -0.488 -12.460 2.567 1.00 96.75 223 ARG A C 1
ATOM 1761 O O . ARG A 1 223 ? -0.530 -13.193 1.586 1.00 96.75 223 ARG A O 1
ATOM 1768 N N . TRP A 1 224 ? -0.177 -11.171 2.491 1.00 96.75 224 TRP A N 1
ATOM 1769 C CA . TRP A 1 224 ? 0.136 -10.523 1.226 1.00 96.75 224 TRP A CA 1
ATOM 1770 C C . TRP A 1 224 ? 1.401 -11.117 0.611 1.00 96.75 224 TRP A C 1
ATOM 1772 O O . TRP A 1 224 ? 1.395 -11.492 -0.558 1.00 96.75 224 TRP A O 1
ATOM 1782 N N . LEU A 1 225 ? 2.446 -11.317 1.418 1.00 93.50 225 LEU A N 1
ATOM 1783 C CA . LEU A 1 225 ? 3.667 -11.977 0.973 1.00 93.50 225 LEU A CA 1
ATOM 1784 C C . LEU A 1 225 ? 3.401 -13.407 0.478 1.00 93.50 225 LEU A C 1
ATOM 1786 O O . LEU A 1 225 ? 3.982 -13.814 -0.522 1.00 93.50 225 LEU A O 1
ATOM 1790 N N . ALA A 1 226 ? 2.499 -14.152 1.125 1.00 92.19 226 ALA A N 1
ATOM 1791 C CA . ALA A 1 226 ? 2.091 -15.474 0.650 1.00 92.19 226 ALA A CA 1
ATOM 1792 C C . ALA A 1 226 ? 1.420 -15.414 -0.735 1.00 92.19 226 ALA A C 1
ATOM 1794 O O . ALA A 1 226 ? 1.769 -16.210 -1.601 1.00 92.19 226 ALA A O 1
ATOM 1795 N N . ILE A 1 227 ? 0.532 -14.440 -0.978 1.00 93.12 227 ILE A N 1
ATOM 1796 C CA . ILE A 1 227 ? -0.084 -14.226 -2.301 1.00 93.12 227 ILE A CA 1
ATOM 1797 C C . ILE A 1 227 ? 0.981 -13.909 -3.359 1.00 93.12 227 ILE A C 1
ATOM 1799 O O . ILE A 1 227 ? 0.927 -14.442 -4.465 1.00 93.12 227 ILE A O 1
ATOM 1803 N N . LEU A 1 228 ? 1.952 -13.051 -3.037 1.00 91.62 228 LEU A N 1
ATOM 1804 C CA . LEU A 1 228 ? 3.010 -12.683 -3.982 1.00 91.62 228 LEU A CA 1
ATOM 1805 C C . LEU A 1 228 ? 3.933 -13.863 -4.302 1.00 91.62 228 LEU A C 1
ATOM 1807 O O . LEU A 1 228 ? 4.283 -14.065 -5.461 1.00 91.62 228 LEU A O 1
ATOM 1811 N N . ARG A 1 229 ? 4.294 -14.663 -3.292 1.00 89.06 229 ARG A N 1
ATOM 1812 C CA . ARG A 1 229 ? 5.121 -15.870 -3.460 1.00 89.06 229 ARG A CA 1
ATOM 1813 C C . ARG A 1 229 ? 4.452 -16.936 -4.322 1.00 89.06 229 ARG A C 1
ATOM 1815 O O . ARG A 1 229 ? 5.156 -17.715 -4.949 1.00 89.06 229 ARG A O 1
ATOM 1822 N N . ASP A 1 230 ? 3.127 -16.961 -4.345 1.00 89.12 230 ASP A N 1
ATOM 1823 C CA . ASP A 1 230 ? 2.349 -17.866 -5.186 1.00 89.12 230 ASP A CA 1
ATOM 1824 C C . ASP A 1 230 ? 2.264 -17.338 -6.629 1.00 89.12 230 ASP A C 1
ATOM 1826 O O . ASP A 1 230 ? 2.674 -18.003 -7.575 1.00 89.12 230 ASP A O 1
ATOM 1830 N N . ARG A 1 231 ? 1.834 -16.081 -6.800 1.00 90.06 231 ARG A N 1
ATOM 1831 C CA . ARG A 1 231 ? 1.446 -15.538 -8.114 1.00 90.06 231 ARG A CA 1
ATOM 1832 C C . ARG A 1 231 ? 2.579 -14.941 -8.942 1.00 90.06 231 ARG A C 1
ATOM 1834 O O . ARG A 1 231 ? 2.518 -14.954 -10.167 1.00 90.06 231 ARG A O 1
ATOM 1841 N N . VAL A 1 232 ? 3.596 -14.358 -8.308 1.00 88.75 232 VAL A N 1
ATOM 1842 C CA . VAL A 1 232 ? 4.682 -13.689 -9.043 1.00 88.75 232 VAL A CA 1
ATOM 1843 C C . VAL A 1 232 ? 5.565 -14.701 -9.783 1.00 88.75 232 VAL A C 1
ATOM 1845 O O . VAL A 1 232 ? 5.866 -14.451 -10.947 1.00 88.75 232 VAL A O 1
ATOM 1848 N N . PRO A 1 233 ? 5.939 -15.861 -9.208 1.00 84.56 233 PRO A N 1
ATOM 1849 C CA . PRO A 1 233 ? 6.673 -16.877 -9.962 1.00 84.56 233 PRO A CA 1
ATOM 1850 C C . PRO A 1 233 ? 5.882 -17.440 -11.147 1.00 84.56 233 PRO A C 1
ATOM 1852 O O . PRO A 1 233 ? 6.470 -17.712 -12.190 1.00 84.56 233 PRO A O 1
ATOM 1855 N N . GLU A 1 234 ? 4.561 -17.605 -11.010 1.00 85.69 234 GLU A N 1
ATOM 1856 C CA . GLU A 1 234 ? 3.688 -18.000 -12.124 1.00 85.69 234 GLU A CA 1
ATOM 1857 C C . GLU A 1 234 ? 3.739 -16.973 -13.250 1.00 85.69 234 GLU A C 1
ATOM 1859 O O . GLU A 1 234 ? 3.983 -17.345 -14.394 1.00 85.69 234 GLU A O 1
ATOM 1864 N N . LEU A 1 235 ? 3.643 -15.686 -12.905 1.00 85.56 235 LEU A N 1
ATOM 1865 C CA . LEU A 1 235 ? 3.795 -14.611 -13.872 1.00 85.56 235 LEU A CA 1
ATOM 1866 C C . LEU A 1 235 ? 5.160 -14.677 -14.572 1.00 85.56 235 LEU A C 1
ATOM 1868 O O . LEU A 1 235 ? 5.211 -14.652 -15.791 1.00 85.56 235 LEU A O 1
ATOM 1872 N N . VAL A 1 236 ? 6.278 -14.804 -13.851 1.00 82.94 236 VAL A N 1
ATOM 1873 C CA . VAL A 1 236 ? 7.605 -14.842 -14.503 1.00 82.94 236 VAL A CA 1
ATOM 1874 C C . VAL A 1 236 ? 7.737 -16.048 -15.446 1.00 82.94 236 VAL A C 1
ATOM 1876 O O . VAL A 1 236 ? 8.315 -15.916 -16.523 1.00 82.94 236 VAL A O 1
ATOM 1879 N N . ARG A 1 237 ? 7.146 -17.202 -15.107 1.00 81.88 237 ARG A N 1
ATOM 1880 C CA . ARG A 1 237 ? 7.129 -18.395 -15.979 1.00 81.88 237 ARG A CA 1
ATOM 1881 C C . ARG A 1 237 ? 6.373 -18.191 -17.292 1.00 81.88 237 ARG A C 1
ATOM 1883 O O . ARG A 1 237 ? 6.684 -18.876 -18.260 1.00 81.88 237 ARG A O 1
ATOM 1890 N N . GLU A 1 238 ? 5.402 -17.283 -17.344 1.00 81.75 238 GLU A N 1
ATOM 1891 C CA . GLU A 1 238 ? 4.689 -16.951 -18.586 1.00 81.75 238 GLU A CA 1
ATOM 1892 C C . GLU A 1 238 ? 5.565 -16.156 -19.567 1.00 81.75 238 GLU A C 1
ATOM 1894 O O . GLU A 1 238 ? 5.326 -16.190 -20.773 1.00 81.75 238 GLU A O 1
ATOM 1899 N N . PHE A 1 239 ? 6.590 -15.464 -19.057 1.00 73.88 239 PHE A N 1
ATOM 1900 C CA . PHE A 1 239 ? 7.425 -14.538 -19.825 1.00 73.88 239 PHE A CA 1
ATOM 1901 C C . PHE A 1 239 ? 8.884 -15.008 -19.998 1.00 73.88 239 PHE A C 1
ATOM 1903 O O . PHE A 1 239 ? 9.584 -14.477 -20.859 1.00 73.88 239 PHE A O 1
ATOM 1910 N N . GLU A 1 240 ? 9.351 -16.014 -19.245 1.00 69.69 240 GLU A N 1
ATOM 1911 C CA . GLU A 1 240 ? 10.700 -16.590 -19.370 1.00 69.69 240 GLU A CA 1
ATOM 1912 C C . GLU A 1 240 ? 10.723 -18.123 -19.539 1.00 69.69 240 GLU A C 1
ATOM 1914 O O . GLU A 1 240 ? 9.922 -18.866 -18.977 1.00 69.69 240 GLU A O 1
ATOM 1919 N N . SER A 1 241 ? 11.722 -18.624 -20.278 1.00 58.56 241 SER A N 1
ATOM 1920 C CA . SER A 1 241 ? 12.014 -20.058 -20.418 1.00 58.56 241 SER A CA 1
ATOM 1921 C C . SER A 1 241 ? 12.501 -20.688 -19.101 1.00 58.56 241 SER A C 1
ATOM 1923 O O . SER A 1 241 ? 13.433 -20.168 -18.481 1.00 58.56 241 SER A O 1
ATOM 1925 N N . LEU A 1 242 ? 11.960 -21.862 -18.747 1.00 51.25 242 LEU A N 1
ATOM 1926 C CA . LEU A 1 242 ? 12.235 -22.648 -17.525 1.00 51.25 242 LEU A CA 1
ATOM 1927 C C . LEU A 1 242 ? 13.720 -22.792 -17.121 1.00 51.25 242 LEU A C 1
ATOM 1929 O O . LEU A 1 242 ? 14.014 -22.848 -15.928 1.00 51.25 242 LEU A O 1
ATOM 1933 N N . ASP A 1 243 ? 14.658 -22.805 -18.072 1.00 52.12 243 ASP A N 1
ATOM 1934 C CA . ASP A 1 243 ? 16.094 -22.987 -17.799 1.00 52.12 243 ASP A CA 1
ATOM 1935 C C . ASP A 1 243 ? 16.776 -21.757 -17.170 1.00 52.12 243 ASP A C 1
ATOM 1937 O O . ASP A 1 243 ? 17.799 -21.895 -16.501 1.00 52.12 243 ASP A O 1
ATOM 1941 N N . ARG A 1 244 ? 16.218 -20.548 -17.341 1.00 55.50 244 ARG A N 1
ATOM 1942 C CA . ARG A 1 244 ? 16.747 -19.314 -16.725 1.00 55.50 244 ARG A CA 1
ATOM 1943 C C . ARG A 1 244 ? 16.223 -19.069 -15.315 1.00 55.50 244 ARG A C 1
ATOM 1945 O O . ARG A 1 244 ? 16.852 -18.315 -14.586 1.00 55.50 244 ARG A O 1
ATOM 1952 N N . LEU A 1 245 ? 15.134 -19.735 -14.930 1.00 57.12 245 LEU A N 1
ATOM 1953 C CA . LEU A 1 245 ? 14.439 -19.573 -13.650 1.00 57.12 245 LEU A CA 1
ATOM 1954 C C . LEU A 1 245 ? 15.108 -20.314 -12.480 1.00 57.12 245 LEU A C 1
ATOM 1956 O O . LEU A 1 245 ? 14.875 -19.964 -11.322 1.00 57.12 245 LEU A O 1
ATOM 1960 N N . GLN A 1 246 ? 15.967 -21.304 -12.750 1.00 54.09 246 GLN A N 1
ATOM 1961 C CA . GLN A 1 246 ? 16.665 -22.044 -11.695 1.00 54.09 246 GLN A CA 1
ATOM 1962 C C . GLN A 1 246 ? 17.626 -21.122 -10.926 1.00 54.09 246 GLN A C 1
ATOM 1964 O O . GLN A 1 246 ? 18.684 -20.742 -11.419 1.00 54.09 246 GLN A O 1
ATOM 1969 N N . GLY A 1 247 ? 17.245 -20.766 -9.696 1.00 61.59 247 GLY A N 1
ATOM 1970 C CA . GLY A 1 247 ? 18.022 -19.902 -8.797 1.00 61.59 247 GLY A CA 1
ATOM 1971 C C . GLY A 1 247 ? 17.431 -18.508 -8.565 1.00 61.59 247 GLY A C 1
ATOM 1972 O O . GLY A 1 247 ? 17.906 -17.801 -7.676 1.00 61.59 247 GLY A O 1
ATOM 1973 N N . TRP A 1 248 ? 16.376 -18.119 -9.293 1.00 66.69 248 TRP A N 1
ATOM 1974 C CA . TRP A 1 248 ? 15.685 -16.845 -9.055 1.00 66.69 248 TRP A CA 1
ATOM 1975 C C . TRP A 1 248 ? 14.716 -16.903 -7.887 1.00 66.69 248 TRP A C 1
ATOM 1977 O O . TRP A 1 248 ? 14.521 -15.877 -7.248 1.00 66.69 248 TRP A O 1
ATOM 1987 N N . ASP A 1 249 ? 14.170 -18.074 -7.559 1.00 69.88 249 ASP A N 1
ATOM 1988 C CA . ASP A 1 249 ? 13.111 -18.206 -6.552 1.00 69.88 249 ASP A CA 1
ATOM 1989 C C . ASP A 1 249 ? 13.494 -17.584 -5.198 1.00 69.88 249 ASP A C 1
ATOM 1991 O O . ASP A 1 249 ? 12.738 -16.783 -4.655 1.00 69.88 249 ASP A O 1
ATOM 1995 N N . GLN A 1 250 ? 14.703 -17.853 -4.687 1.00 72.25 250 GLN A N 1
ATOM 1996 C CA . GLN A 1 250 ? 15.167 -17.275 -3.415 1.00 72.25 250 GLN A CA 1
ATOM 1997 C C . GLN A 1 250 ? 15.409 -15.763 -3.500 1.00 72.25 250 GLN A C 1
ATOM 1999 O O . GLN A 1 250 ? 15.109 -15.027 -2.561 1.00 72.25 250 GLN A O 1
ATOM 2004 N N . ARG A 1 251 ? 15.950 -15.281 -4.624 1.00 79.31 251 ARG A N 1
ATOM 2005 C CA . ARG A 1 251 ? 16.226 -13.853 -4.821 1.00 79.31 251 ARG A CA 1
ATOM 2006 C C . ARG A 1 251 ? 14.935 -13.063 -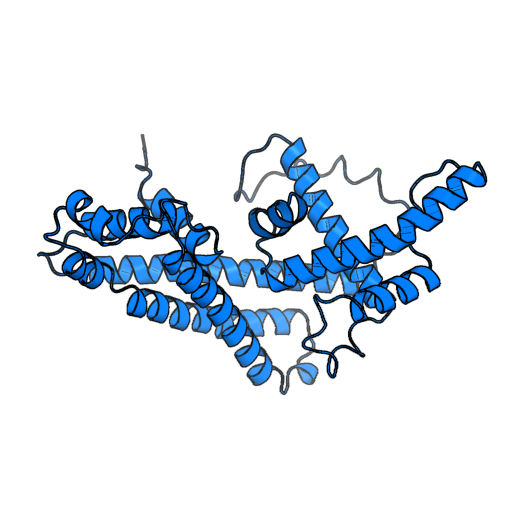5.012 1.00 79.31 251 ARG A C 1
ATOM 2008 O O . ARG A 1 251 ? 14.799 -11.977 -4.464 1.00 79.31 251 ARG A O 1
ATOM 2015 N N . LEU A 1 252 ? 13.990 -13.622 -5.759 1.00 81.75 252 LEU A N 1
ATOM 2016 C CA . LEU A 1 252 ? 12.655 -13.081 -5.954 1.00 81.75 252 LEU A CA 1
ATOM 2017 C C . LEU A 1 252 ? 11.906 -13.031 -4.622 1.00 81.75 252 LEU A C 1
ATOM 2019 O O . LEU A 1 252 ? 11.353 -11.994 -4.278 1.00 81.75 252 LEU A O 1
ATOM 2023 N N . GLU A 1 253 ? 11.949 -14.105 -3.833 1.00 81.44 253 GLU A N 1
ATOM 2024 C CA . GLU A 1 253 ? 11.340 -14.135 -2.503 1.00 81.44 253 GLU A CA 1
ATOM 2025 C C . GLU A 1 253 ? 11.915 -13.050 -1.582 1.00 81.44 253 GLU A C 1
ATOM 2027 O O . GLU A 1 253 ? 11.155 -12.376 -0.883 1.00 81.44 253 GLU A O 1
ATOM 2032 N N . GLN A 1 254 ? 13.236 -12.842 -1.617 1.00 82.38 254 GLN A N 1
ATOM 2033 C CA . GLN A 1 254 ? 13.889 -11.775 -0.864 1.00 82.38 254 GLN A CA 1
ATOM 2034 C C . GLN A 1 254 ? 13.429 -10.385 -1.327 1.00 82.38 254 GLN A C 1
ATOM 2036 O O . GLN A 1 254 ? 13.053 -9.567 -0.491 1.00 82.38 254 GLN A O 1
ATOM 2041 N N . VAL A 1 255 ? 13.405 -10.128 -2.638 1.00 83.62 255 VAL A N 1
ATOM 2042 C CA . VAL A 1 255 ? 1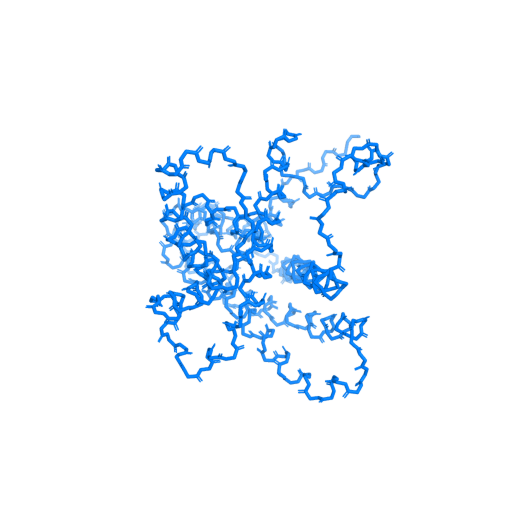2.962 -8.838 -3.197 1.00 83.62 255 VAL A CA 1
ATOM 2043 C C . VAL A 1 255 ? 11.507 -8.553 -2.826 1.00 83.62 255 VAL A C 1
ATOM 2045 O O . VAL A 1 255 ? 11.202 -7.469 -2.338 1.00 83.62 255 VAL A O 1
ATOM 2048 N N . LEU A 1 256 ? 10.613 -9.535 -2.972 1.00 86.31 256 LEU A N 1
ATOM 2049 C CA . LEU A 1 256 ? 9.205 -9.389 -2.589 1.00 86.31 256 LEU A CA 1
ATOM 2050 C C . LEU A 1 256 ? 9.057 -9.085 -1.096 1.00 86.31 256 LEU A C 1
ATOM 2052 O O . LEU A 1 256 ? 8.224 -8.269 -0.704 1.00 86.31 256 LEU A O 1
ATOM 2056 N N . GLN A 1 257 ? 9.869 -9.725 -0.253 1.00 85.88 257 GLN A N 1
ATOM 2057 C CA . GLN A 1 257 ? 9.871 -9.458 1.179 1.00 85.88 257 GLN A CA 1
ATOM 2058 C C . GLN A 1 257 ? 10.330 -8.030 1.492 1.00 85.88 257 GLN A C 1
ATOM 2060 O O . GLN A 1 257 ? 9.705 -7.367 2.319 1.00 85.88 257 GLN A O 1
ATOM 2065 N N . GLU A 1 258 ? 11.391 -7.555 0.843 1.00 82.06 258 GLU A N 1
ATOM 2066 C CA . GLU A 1 258 ? 11.906 -6.194 1.014 1.00 82.06 258 GLU A CA 1
ATOM 2067 C C . GLU A 1 258 ? 10.900 -5.138 0.531 1.00 82.06 258 GLU A C 1
ATOM 2069 O O . GLU A 1 258 ? 10.663 -4.158 1.241 1.00 82.06 258 GLU A O 1
ATOM 2074 N N . GLU A 1 259 ? 10.245 -5.352 -0.614 1.00 84.12 259 GLU A N 1
ATOM 2075 C CA . GLU A 1 259 ? 9.219 -4.435 -1.127 1.00 84.12 259 GLU A CA 1
ATOM 2076 C C . GLU A 1 259 ? 8.002 -4.354 -0.203 1.00 84.12 259 GLU A C 1
ATOM 2078 O O . GLU A 1 259 ? 7.564 -3.261 0.165 1.00 84.12 259 GLU A O 1
ATOM 2083 N N . VAL A 1 260 ? 7.478 -5.504 0.226 1.00 88.38 260 VAL A N 1
ATOM 2084 C CA . VAL A 1 260 ? 6.347 -5.557 1.159 1.00 88.38 260 VAL A CA 1
ATOM 2085 C C . VAL A 1 260 ? 6.705 -4.893 2.491 1.00 88.38 260 VAL A C 1
ATOM 2087 O O . VAL A 1 260 ? 5.909 -4.120 3.029 1.00 88.38 260 VAL A O 1
ATOM 2090 N N . GLU A 1 261 ? 7.897 -5.160 3.032 1.00 86.44 261 GLU A N 1
ATOM 2091 C CA . GLU A 1 261 ? 8.351 -4.545 4.281 1.00 86.44 261 GLU A CA 1
ATOM 2092 C C . GLU A 1 261 ? 8.480 -3.025 4.130 1.00 86.44 261 GLU A C 1
ATOM 2094 O O . GLU A 1 261 ? 8.006 -2.288 4.993 1.00 86.44 261 GLU A O 1
ATOM 2099 N N . SER A 1 262 ? 9.031 -2.547 3.012 1.00 84.75 262 SER A N 1
ATOM 2100 C CA . SER A 1 262 ? 9.159 -1.118 2.709 1.00 84.75 262 SER A CA 1
ATOM 2101 C C . SER A 1 262 ? 7.803 -0.400 2.736 1.00 84.75 262 SER A C 1
ATOM 2103 O O . SER A 1 262 ? 7.646 0.599 3.441 1.00 84.75 262 SER A O 1
ATOM 2105 N N . VAL A 1 263 ? 6.786 -0.961 2.068 1.00 84.81 263 VAL A N 1
ATOM 2106 C CA . VAL A 1 263 ? 5.424 -0.394 2.027 1.00 84.81 263 VAL A CA 1
ATOM 2107 C C . VAL A 1 263 ? 4.791 -0.316 3.425 1.00 84.81 263 VAL A C 1
ATOM 2109 O O . VAL A 1 263 ? 4.140 0.675 3.780 1.00 84.81 263 VAL A O 1
ATOM 2112 N N . ILE A 1 264 ? 4.985 -1.344 4.257 1.00 86.75 264 ILE A N 1
ATOM 2113 C CA . ILE A 1 264 ? 4.461 -1.356 5.630 1.00 86.75 264 ILE A CA 1
ATOM 2114 C C . ILE A 1 264 ? 5.213 -0.356 6.520 1.00 86.75 264 ILE A C 1
ATOM 2116 O O . ILE A 1 264 ? 4.578 0.383 7.281 1.00 86.75 264 ILE A O 1
ATOM 2120 N N . GLN A 1 265 ? 6.544 -0.297 6.426 1.00 84.06 265 GLN A N 1
ATOM 2121 C CA . GLN A 1 265 ? 7.373 0.602 7.234 1.00 84.06 265 GLN A CA 1
ATOM 2122 C C . GLN A 1 265 ? 7.142 2.075 6.895 1.00 84.06 265 GLN A C 1
ATOM 2124 O O . GLN A 1 265 ? 7.096 2.901 7.808 1.00 84.06 265 GLN A O 1
ATOM 2129 N N . GLU A 1 266 ? 6.910 2.406 5.622 1.00 80.38 266 GLU A N 1
ATOM 2130 C CA . GLU A 1 266 ? 6.534 3.758 5.199 1.00 80.38 266 GLU A CA 1
ATOM 2131 C C . GLU A 1 266 ? 5.283 4.239 5.950 1.00 80.38 266 GLU A C 1
ATOM 2133 O O . GLU A 1 266 ? 5.269 5.330 6.518 1.00 80.38 266 GLU A O 1
ATOM 2138 N N . THR A 1 267 ? 4.273 3.374 6.076 1.00 82.12 267 THR A N 1
ATOM 2139 C CA . THR A 1 267 ? 3.042 3.684 6.821 1.00 82.12 267 THR A CA 1
ATOM 2140 C C . THR A 1 267 ? 3.299 3.865 8.314 1.00 82.12 267 THR A C 1
ATOM 2142 O O . THR A 1 267 ? 2.690 4.719 8.957 1.00 82.12 267 THR A O 1
ATOM 2145 N N . VAL A 1 268 ? 4.171 3.045 8.910 1.00 85.25 268 VAL A N 1
ATOM 2146 C CA . VAL A 1 268 ? 4.527 3.163 10.334 1.00 85.25 268 VAL A CA 1
ATOM 2147 C C . VAL A 1 268 ? 5.221 4.499 10.599 1.00 85.25 268 VAL A C 1
ATOM 2149 O O . VAL A 1 268 ? 4.846 5.208 11.537 1.00 85.25 268 VAL A O 1
ATOM 2152 N N . ALA A 1 269 ? 6.195 4.852 9.759 1.00 78.94 269 ALA A N 1
ATOM 2153 C CA . ALA A 1 269 ? 6.909 6.118 9.841 1.00 78.94 269 ALA A CA 1
ATOM 2154 C C . ALA A 1 269 ? 5.948 7.302 9.664 1.00 78.94 269 ALA A C 1
ATOM 2156 O O . ALA A 1 269 ? 5.950 8.227 10.480 1.00 78.94 269 ALA A O 1
ATOM 2157 N N . GLU A 1 270 ? 5.065 7.239 8.668 1.00 81.62 270 GLU A N 1
ATOM 2158 C CA . GLU A 1 270 ? 4.080 8.281 8.393 1.00 81.62 270 GLU A CA 1
ATOM 2159 C C . GLU A 1 270 ? 3.077 8.449 9.543 1.00 81.62 270 GLU A C 1
ATOM 2161 O O . GLU A 1 270 ? 2.856 9.567 10.006 1.00 81.62 270 GLU A O 1
ATOM 2166 N N . ALA A 1 271 ? 2.547 7.348 10.088 1.00 82.12 271 ALA A N 1
ATOM 2167 C CA . ALA A 1 271 ? 1.628 7.370 11.226 1.00 82.12 271 ALA A CA 1
ATOM 2168 C C . ALA A 1 271 ? 2.248 8.023 12.472 1.00 82.12 271 ALA A C 1
ATOM 2170 O O . ALA A 1 271 ? 1.547 8.682 13.237 1.00 82.12 271 ALA A O 1
ATOM 2171 N N . SER A 1 272 ? 3.559 7.859 12.681 1.00 77.94 272 SER A N 1
ATOM 2172 C CA . SER A 1 272 ? 4.266 8.482 13.808 1.00 77.94 272 SER A CA 1
ATOM 2173 C C . SER A 1 272 ? 4.461 9.996 13.642 1.00 77.94 272 SER A C 1
ATOM 2175 O O . SER A 1 272 ? 4.573 10.718 14.634 1.00 77.94 272 SER A O 1
ATOM 2177 N N . ALA A 1 273 ? 4.478 10.483 12.398 1.00 75.81 273 ALA A N 1
ATOM 2178 C CA . ALA A 1 273 ? 4.673 11.889 12.053 1.00 75.81 273 ALA A CA 1
ATOM 2179 C C . ALA A 1 273 ? 3.358 12.630 11.743 1.00 75.81 273 ALA A C 1
ATOM 2181 O O . ALA A 1 273 ? 3.361 13.862 11.623 1.00 75.81 273 ALA A O 1
ATOM 2182 N N . ALA A 1 274 ? 2.247 11.901 11.605 1.00 73.50 274 ALA A N 1
ATOM 2183 C CA . ALA A 1 274 ? 0.950 12.443 11.235 1.00 73.50 274 ALA A CA 1
ATOM 2184 C C . ALA A 1 274 ? 0.437 13.458 12.271 1.00 73.50 274 ALA A C 1
ATOM 2186 O O . ALA A 1 274 ? 0.493 13.249 13.482 1.00 73.50 274 ALA A O 1
ATOM 2187 N N . ARG A 1 275 ? -0.062 14.593 11.771 1.00 75.81 275 ARG A N 1
ATOM 2188 C CA . ARG A 1 275 ? -0.667 15.675 12.562 1.00 75.81 275 ARG A CA 1
ATOM 2189 C C . ARG A 1 275 ? -1.941 16.150 11.869 1.00 75.81 275 ARG A C 1
ATOM 2191 O O . ARG A 1 275 ? -1.899 17.163 11.170 1.00 75.81 275 ARG A O 1
ATOM 2198 N N . HIS A 1 276 ? -3.035 15.401 12.013 1.00 76.31 276 HIS A N 1
ATOM 2199 C CA . HIS A 1 276 ? -4.323 15.695 11.360 1.00 76.31 276 HIS A CA 1
ATOM 2200 C C . HIS A 1 276 ? -4.247 15.768 9.832 1.00 76.31 276 HIS A C 1
ATOM 2202 O O . HIS A 1 276 ? -4.867 16.623 9.197 1.00 76.31 276 HIS A O 1
ATOM 2208 N N . ARG A 1 277 ? -3.418 14.918 9.228 1.00 73.75 277 ARG A N 1
ATOM 2209 C CA . ARG A 1 277 ? -3.351 14.785 7.775 1.00 73.75 277 ARG A CA 1
ATOM 2210 C C . ARG A 1 277 ? -3.574 13.328 7.405 1.00 73.75 277 ARG A C 1
ATOM 2212 O O . ARG A 1 277 ? -2.979 12.481 8.073 1.00 73.75 277 ARG A O 1
ATOM 2219 N N . PRO A 1 278 ? -4.377 13.053 6.364 1.00 73.75 278 PRO A N 1
ATOM 2220 C CA . PRO A 1 278 ? -4.490 11.714 5.808 1.00 73.75 278 PRO A CA 1
ATOM 2221 C C . PRO A 1 278 ? -3.106 11.155 5.502 1.00 73.75 278 PRO A C 1
ATOM 2223 O O . PRO A 1 278 ? -2.237 11.889 5.019 1.00 73.75 278 PRO A O 1
ATOM 2226 N N . LEU A 1 279 ? -2.918 9.871 5.786 1.00 78.62 279 LEU A N 1
ATOM 2227 C CA . LEU A 1 279 ? -1.716 9.172 5.368 1.00 78.62 279 LEU A CA 1
ATOM 2228 C C . LEU A 1 279 ? -1.768 8.954 3.848 1.00 78.62 279 LEU A C 1
ATOM 2230 O O . LEU A 1 279 ? -2.825 8.722 3.263 1.00 78.62 279 LEU A O 1
ATOM 2234 N N . THR A 1 280 ? -0.609 9.065 3.218 1.00 76.94 280 THR A N 1
ATOM 2235 C CA . THR A 1 280 ? -0.392 9.044 1.768 1.00 76.94 280 THR A CA 1
ATOM 2236 C C . THR A 1 280 ? 0.452 7.861 1.312 1.00 76.94 280 THR A C 1
ATOM 2238 O O . THR A 1 280 ? 0.566 7.625 0.111 1.00 76.94 280 THR A O 1
ATOM 2241 N N . SER A 1 281 ? 1.004 7.090 2.251 1.00 83.12 281 SER A N 1
ATOM 2242 C CA . SER A 1 281 ? 1.622 5.792 1.983 1.00 83.12 281 SER A CA 1
ATOM 2243 C C . SER A 1 281 ? 0.661 4.863 1.242 1.00 83.12 281 SER A C 1
ATOM 2245 O O . SER A 1 281 ? -0.551 4.864 1.482 1.00 83.12 281 SER A O 1
ATOM 2247 N N . LEU A 1 282 ? 1.212 4.027 0.355 1.00 84.31 282 LEU A N 1
ATOM 2248 C CA . LEU A 1 282 ? 0.426 3.124 -0.489 1.00 84.31 282 LEU A CA 1
ATOM 2249 C C . LEU A 1 282 ? -0.552 2.281 0.341 1.00 84.31 282 LEU A C 1
ATOM 2251 O O . LEU A 1 282 ? -1.742 2.234 0.039 1.00 84.31 282 LEU A O 1
ATOM 2255 N N . PHE A 1 283 ? -0.071 1.664 1.421 1.00 90.06 283 PHE A N 1
ATOM 2256 C CA . PHE A 1 283 ? -0.912 0.858 2.304 1.00 90.06 283 PHE A CA 1
ATOM 2257 C C . PHE A 1 283 ? -2.049 1.674 2.930 1.00 90.06 283 PHE A C 1
ATOM 2259 O O . PHE A 1 283 ? -3.180 1.194 2.961 1.00 90.06 283 PHE A O 1
ATOM 2266 N N . ALA A 1 284 ? -1.789 2.899 3.400 1.00 86.44 284 ALA A N 1
ATOM 2267 C CA . ALA A 1 284 ? -2.834 3.734 3.982 1.00 86.44 284 ALA A CA 1
ATOM 2268 C C . ALA A 1 284 ? -3.894 4.122 2.946 1.00 86.44 284 ALA A C 1
ATOM 2270 O O . ALA A 1 284 ? -5.083 4.031 3.240 1.00 86.44 284 ALA A O 1
ATOM 2271 N N . LEU A 1 285 ? -3.482 4.469 1.724 1.00 87.31 285 LEU A N 1
ATOM 2272 C CA . LEU A 1 285 ? -4.403 4.778 0.630 1.00 87.31 285 LEU A CA 1
ATOM 2273 C C . LEU A 1 285 ? -5.294 3.580 0.281 1.00 87.31 285 LEU A C 1
ATOM 2275 O O . LEU A 1 285 ? -6.510 3.739 0.171 1.00 87.31 285 LEU A O 1
ATOM 2279 N N . ARG A 1 286 ? -4.719 2.375 0.146 1.00 90.06 286 ARG A N 1
ATOM 2280 C CA . ARG A 1 286 ? -5.500 1.155 -0.137 1.00 90.06 286 ARG A CA 1
ATOM 2281 C C . ARG A 1 286 ? -6.432 0.794 1.016 1.00 90.06 286 ARG A C 1
ATOM 2283 O O . ARG A 1 286 ? -7.584 0.437 0.780 1.00 90.06 286 ARG A O 1
ATOM 2290 N N . LEU A 1 287 ? -5.971 0.942 2.257 1.00 91.44 287 LEU A N 1
ATOM 2291 C CA . LEU A 1 287 ? -6.794 0.707 3.440 1.00 91.44 287 LEU A CA 1
ATOM 2292 C C . LEU A 1 287 ? -7.969 1.685 3.512 1.00 91.44 287 LEU A C 1
ATOM 2294 O O . LEU A 1 287 ? -9.093 1.258 3.751 1.00 91.44 287 LEU A O 1
ATOM 2298 N N . CYS A 1 288 ? -7.732 2.973 3.273 1.00 88.50 288 CYS A N 1
ATOM 2299 C CA . CYS A 1 288 ? -8.792 3.975 3.248 1.00 88.50 288 CYS A CA 1
ATOM 2300 C C . CYS A 1 288 ? -9.799 3.704 2.137 1.00 88.50 288 CYS A C 1
ATOM 2302 O O . CYS A 1 288 ? -10.989 3.666 2.418 1.00 88.50 288 CYS A O 1
ATOM 2304 N N . HIS A 1 289 ? -9.335 3.385 0.927 1.00 89.19 289 HIS A N 1
ATOM 2305 C CA . HIS A 1 289 ? -10.215 2.988 -0.171 1.00 89.19 289 HIS A CA 1
ATOM 2306 C C . HIS A 1 289 ? -11.104 1.789 0.201 1.00 89.19 289 HIS A C 1
ATOM 2308 O O . HIS A 1 289 ? -12.304 1.796 -0.063 1.00 89.19 289 HIS A O 1
ATOM 2314 N N . TYR A 1 290 ? -10.538 0.770 0.854 1.00 91.75 290 TYR A N 1
ATOM 2315 C CA . TYR A 1 290 ? -11.312 -0.374 1.337 1.00 91.75 290 TYR A CA 1
ATOM 2316 C C . TYR A 1 290 ? -12.348 0.024 2.402 1.00 91.75 290 TYR A C 1
ATOM 2318 O O . TYR A 1 290 ? -13.490 -0.427 2.357 1.00 91.75 290 TYR A O 1
ATOM 2326 N N . LEU A 1 291 ? -11.972 0.879 3.356 1.00 88.75 291 LEU A N 1
ATOM 2327 C CA . LEU A 1 291 ? -12.870 1.338 4.419 1.00 88.75 291 LEU A CA 1
ATOM 2328 C C . LEU A 1 291 ? -13.993 2.240 3.895 1.00 88.75 291 LEU A C 1
ATOM 2330 O O . LEU A 1 291 ? -15.120 2.127 4.371 1.00 88.75 291 LEU A O 1
ATOM 2334 N N . ASP A 1 292 ? -13.707 3.087 2.910 1.00 88.25 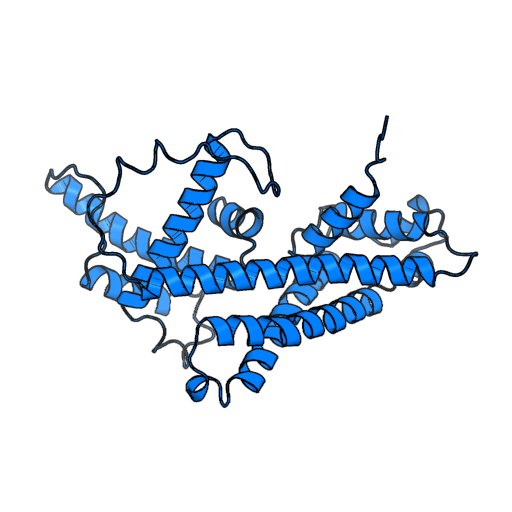292 ASP A N 1
ATOM 2335 C CA . ASP A 1 292 ? -14.699 3.945 2.262 1.00 88.25 292 ASP A CA 1
ATOM 2336 C C . ASP A 1 292 ? -15.713 3.096 1.479 1.00 88.25 292 ASP A C 1
ATOM 2338 O O . ASP A 1 292 ? -16.918 3.294 1.622 1.00 88.25 292 ASP A O 1
ATOM 2342 N N . ALA A 1 293 ? -15.248 2.061 0.767 1.00 86.56 293 ALA A N 1
ATOM 2343 C CA . ALA A 1 293 ? -16.117 1.100 0.083 1.00 86.56 293 ALA A CA 1
ATOM 2344 C C . ALA A 1 293 ? -17.015 0.292 1.045 1.00 86.56 293 ALA A C 1
ATOM 2346 O O . ALA A 1 293 ? -18.103 -0.134 0.664 1.00 86.56 293 ALA A O 1
ATOM 2347 N N . LEU A 1 294 ? -16.592 0.089 2.299 1.00 82.50 294 LEU A N 1
ATOM 2348 C CA . LEU A 1 294 ? -17.433 -0.499 3.352 1.00 82.50 294 LEU A CA 1
ATOM 2349 C C . LEU A 1 294 ? -18.423 0.505 3.970 1.00 82.50 294 LEU A C 1
ATOM 2351 O O . LEU A 1 294 ? -19.398 0.091 4.602 1.00 82.50 294 LEU A O 1
ATOM 2355 N N . GLY A 1 295 ? -18.136 1.804 3.861 1.00 66.25 295 GLY A N 1
ATOM 2356 C CA . GLY A 1 295 ? -18.923 2.900 4.422 1.00 66.25 295 GLY A CA 1
ATOM 2357 C C . GLY A 1 295 ? -20.022 3.422 3.496 1.00 66.25 295 GLY A C 1
ATOM 2358 O O . GLY A 1 295 ? -20.978 4.024 3.990 1.00 66.25 295 GLY A O 1
ATOM 2359 N N . GLU A 1 296 ? -19.930 3.180 2.185 1.00 39.56 296 GLU A N 1
ATOM 2360 C CA . GLU A 1 296 ? -21.027 3.455 1.259 1.00 39.56 296 GLU A CA 1
ATOM 2361 C C . GLU A 1 296 ? -22.197 2.490 1.524 1.00 39.56 296 GLU A C 1
ATOM 2363 O O . GLU A 1 296 ? -22.048 1.271 1.391 1.00 39.56 296 GLU A O 1
ATOM 2368 N N . PRO A 1 297 ? -23.392 2.989 1.897 1.00 38.62 297 PRO A N 1
ATOM 2369 C CA . PRO A 1 297 ? -24.578 2.158 1.868 1.00 38.62 297 PRO A CA 1
ATOM 2370 C C . PRO A 1 297 ? -24.833 1.784 0.410 1.00 38.62 297 PRO A C 1
ATOM 2372 O O . PRO A 1 297 ? -25.091 2.646 -0.431 1.00 38.62 297 PRO A O 1
ATOM 2375 N N . THR A 1 298 ? -24.790 0.488 0.118 1.00 32.25 298 THR A N 1
ATOM 2376 C CA . THR A 1 298 ? -25.400 -0.093 -1.074 1.00 32.25 298 THR A CA 1
ATOM 2377 C C . THR A 1 298 ? -26.883 0.284 -1.085 1.00 32.25 298 THR A C 1
ATOM 2379 O O . THR A 1 298 ? -27.736 -0.414 -0.542 1.00 32.25 298 THR A O 1
ATOM 2382 N N . ASN A 1 299 ? -27.201 1.427 -1.696 1.00 27.83 299 ASN A N 1
ATOM 2383 C CA . ASN A 1 299 ? -28.544 1.768 -2.140 1.00 27.83 299 ASN A CA 1
ATOM 2384 C C . ASN A 1 299 ? -28.867 0.867 -3.335 1.00 27.83 299 ASN A C 1
ATOM 2386 O O . ASN A 1 299 ? -28.805 1.285 -4.488 1.00 27.83 299 ASN A O 1
ATOM 2390 N N . HIS A 1 300 ? -29.187 -0.391 -3.044 1.00 27.66 300 HIS A N 1
ATOM 2391 C CA . HIS A 1 300 ? -30.025 -1.181 -3.926 1.00 27.66 300 HIS A CA 1
ATOM 2392 C C . HIS A 1 300 ? -31.474 -0.749 -3.689 1.00 27.66 300 HIS A C 1
ATOM 2394 O O . HIS A 1 300 ? -32.079 -1.094 -2.672 1.00 27.66 300 HIS A O 1
ATOM 2400 N N . VAL A 1 301 ? -31.985 0.048 -4.627 1.00 29.17 301 VAL A N 1
ATOM 2401 C CA . VAL A 1 301 ? -33.411 0.118 -4.970 1.00 29.17 301 VAL A CA 1
ATOM 2402 C C . VAL A 1 301 ? -33.599 -0.694 -6.240 1.00 29.17 301 VAL A C 1
ATOM 2404 O O . VAL A 1 301 ? -32.749 -0.537 -7.145 1.00 29.17 301 VAL A O 1
#

Radius of gyration: 23.42 Å; chains: 1; bounding box: 63×53×66 Å